Protein 1QCX (pdb70)

Sequence (359 aa):
AGVVGAAEGFAHGVTGGGSASPVYPTTTDELVSYLGDNEPRVIILDQTFDFTGTEGTETTTGCAPWGTASQCQVAINLHSWCDNYQASAPKVSVTYDKAGILPITVNSNKSIVGQGTKGVIKGKGLRVVSGAKNVIIQNIAVTDINPKYVWGGDAITVDDSDLVWIDHVTTARIGRQHIVLGTSADNRVTISYSLIDGRSDYSATCNGHHYWGVYLDGSNDMVTLKGNYFYNLSGRMPKVQGNTLLHAVNNLFHNFDGHAFEIGTGGYVLAEGNVFQDVNVVVETPISGQLFSSPDANTNQQCASVFGRSCQLNAFGNSGSMSGSDTSIISKFAGKTIAAAHPPGAIAQWTMKNAGQGK

Secondary structure (DSSP, 8-state):
----S---GGGTT--TTTTPPPB---SHHHHHHHHHSSS-EEEEE-SEEE-TTTT-EEEEEEE-TT-SSTTB-EEE-GGGHHHHH-TTSPEEEEEEEGGGTSPEE--SSEEEEE-TT--EEES--EEEETT---EEEES-EEEEE-TTEETS--SEEEES---EEEES-EEEEESS-SEEE-SS--EEEEEES-EEE-B-SSBTTSSSBBS--EEE--SSEEEEEES-EEESB-S-TTEE-SSEEEEEES-EEEEEEEEEEEE-TTEEEEEES-EEEEEEEEE-SS-SSEEE---SHHHHGGGHHHHSSPPPP-EEES------B-GGGGGGGTTS-PPP---GGGHHHHHHHHSSTT-

InterPro domains:
  IPR002022 Pectate lyase [PF00544] (107-339)
  IPR002022 Pectate lyase [SM00656] (95-301)
  IPR011050 Pectin lyase fold/virulence factor [SSF51126] (22-378)
  IPR012334 Pectin lyase fold [G3DSA:2.160.20.10] (21-378)
  IPR045032 Pectin lyase family [PTHR31683] (23-376)

Organism: Aspergillus niger (NCBI:txid5061)

CATH classification: 2.160.20.10

B-factor: mean 17.53, std 11.02, range [4.13, 57.89]

Radius of gyration: 19.58 Å; Cα contacts (8 Å, |Δi|>4): 1198; chains: 1; bounding box: 48×58×37 Å

Structure (mmCIF, N/CA/C/O backbone):
data_1QCX
#
_entry.id   1QCX
#
_cell.length_a   83.700
_cell.length_b   88.800
_cell.length_c   42.284
_cell.angle_alpha   90.00
_cell.angle_beta   90.00
_cell.angle_gamma   90.00
#
_symmetry.space_group_name_H-M   'P 21 21 2'
#
loop_
_entity.id
_entity.type
_entity.pdbx_description
1 polymer 'PECTIN LYASE B'
2 water water
#
loop_
_atom_site.group_PDB
_atom_site.id
_atom_site.type_symbol
_atom_site.label_atom_id
_atom_site.label_alt_id
_atom_site.label_comp_id
_atom_site.label_asym_id
_atom_site.label_entity_id
_atom_site.label_seq_id
_atom_site.pdbx_PDB_ins_code
_atom_site.Cartn_x
_atom_site.Cartn_y
_atom_site.Cartn_z
_atom_site.occupancy
_atom_site.B_iso_or_equiv
_atom_site.auth_seq_id
_atom_site.auth_comp_id
_atom_site.auth_asym_id
_atom_site.auth_atom_id
_atom_site.pdbx_PDB_model_num
ATOM 1 N N . ALA A 1 1 ? 3.916 18.134 -4.597 1.00 37.04 1 ALA A N 1
ATOM 2 C CA . ALA A 1 1 ? 4.666 16.884 -4.304 1.00 34.69 1 ALA A CA 1
ATOM 3 C C . ALA A 1 1 ? 4.584 16.554 -2.808 1.00 33.35 1 ALA A C 1
ATOM 4 O O . ALA A 1 1 ? 3.519 16.745 -2.204 1.00 36.27 1 ALA A O 1
ATOM 6 N N . GLY A 1 2 ? 5.688 16.084 -2.220 1.00 29.00 2 GLY A N 1
ATOM 7 C CA . GLY A 1 2 ? 5.703 15.747 -0.800 1.00 22.79 2 GLY A CA 1
ATOM 8 C C . GLY A 1 2 ? 6.888 14.895 -0.393 1.00 19.52 2 GLY A C 1
ATOM 9 O O . GLY A 1 2 ? 7.841 14.753 -1.151 1.00 16.61 2 GLY A O 1
ATOM 10 N N . VAL A 1 3 ? 6.811 14.328 0.804 1.00 16.39 3 VAL A N 1
ATOM 11 C CA . VAL A 1 3 ? 7.881 13.483 1.330 1.00 15.81 3 VAL A CA 1
ATOM 12 C C . VAL A 1 3 ? 8.046 12.205 0.514 1.00 15.43 3 VAL A C 1
ATOM 13 O O . VAL A 1 3 ? 7.066 11.638 0.041 1.00 17.19 3 VAL A O 1
ATOM 17 N N . VAL A 1 4 ? 9.282 11.790 0.320 1.00 14.00 4 VAL A N 1
ATOM 18 C CA . VAL A 1 4 ? 9.582 10.587 -0.429 1.00 15.66 4 VAL A CA 1
ATOM 19 C C . VAL A 1 4 ? 10.229 9.608 0.530 1.00 16.16 4 VAL A C 1
ATOM 20 O O . VAL A 1 4 ? 11.177 9.955 1.237 1.00 15.61 4 VAL A O 1
ATOM 24 N N . GLY A 1 5 ? 9.702 8.387 0.578 1.00 17.19 5 GLY A N 1
ATOM 25 C CA . GLY A 1 5 ? 10.266 7.381 1.459 1.00 17.03 5 GLY A CA 1
ATOM 26 C C . GLY A 1 5 ? 9.864 7.498 2.918 1.00 17.28 5 GLY A C 1
ATOM 27 O O . GLY A 1 5 ? 8.980 8.278 3.287 1.00 19.16 5 GLY A O 1
ATOM 28 N N . ALA A 1 6 ? 10.492 6.679 3.748 1.00 17.28 6 ALA A N 1
ATOM 29 C CA . ALA A 1 6 ? 10.208 6.673 5.172 1.00 16.13 6 ALA A CA 1
ATOM 30 C C . ALA A 1 6 ? 11.501 6.637 5.951 1.00 13.50 6 ALA A C 1
ATOM 31 O O . ALA A 1 6 ? 12.509 6.125 5.463 1.00 14.87 6 ALA A O 1
ATOM 33 N N . ALA A 1 7 ? 11.460 7.147 7.168 1.00 12.98 7 ALA A N 1
ATOM 34 C CA . ALA A 1 7 ? 12.639 7.182 8.011 1.00 13.66 7 ALA A CA 1
ATOM 35 C C . ALA A 1 7 ? 13.049 5.805 8.452 1.00 13.94 7 ALA A C 1
ATOM 36 O O . ALA A 1 7 ? 12.193 4.968 8.746 1.00 13.65 7 ALA A O 1
ATOM 38 N N . GLU A 1 8 ? 14.361 5.582 8.460 1.00 13.19 8 GLU A N 1
ATOM 39 C CA . GLU A 1 8 ? 14.938 4.307 8.882 1.00 14.41 8 GLU A CA 1
ATOM 40 C C . GLU A 1 8 ? 15.429 4.521 10.296 1.00 14.05 8 GLU A C 1
ATOM 41 O O . GLU A 1 8 ? 15.631 5.653 10.726 1.00 14.83 8 GLU A O 1
ATOM 47 N N . GLY A 1 9 ? 15.571 3.437 11.048 1.00 12.44 9 GLY A N 1
ATOM 48 C CA . GLY A 1 9 ? 16.058 3.585 12.398 1.00 10.62 9 GLY A CA 1
ATOM 49 C C . GLY A 1 9 ? 15.127 4.136 13.454 1.00 11.26 9 GLY A C 1
ATOM 50 O O . GLY A 1 9 ? 13.901 4.020 13.366 1.00 11.38 9 GLY A O 1
ATOM 51 N N . PHE A 1 10 ? 15.728 4.805 14.430 1.00 10.94 10 PHE A N 1
ATOM 52 C CA . PHE A 1 10 ? 15.014 5.391 15.564 1.00 10.57 10 PHE A CA 1
ATOM 53 C C . PHE A 1 10 ? 13.779 6.260 15.310 1.00 11.34 10 PHE A C 1
ATOM 54 O O . PHE A 1 10 ? 12.793 6.128 16.025 1.00 11.83 10 PHE A O 1
ATOM 62 N N . ALA A 1 11 ? 13.799 7.099 14.281 1.00 11.38 11 ALA A N 1
ATOM 63 C CA . ALA A 1 11 ? 12.641 7.956 13.995 1.00 12.32 11 ALA A CA 1
ATOM 64 C C . ALA A 1 11 ? 11.671 7.358 12.967 1.00 12.80 11 ALA A C 1
ATOM 65 O O . ALA A 1 11 ? 10.853 8.074 12.402 1.00 13.90 11 ALA A O 1
ATOM 67 N N . HIS A 1 12 ? 11.692 6.038 12.802 1.00 13.11 12 HIS A N 1
ATOM 68 C CA . HIS A 1 12 ? 10.815 5.379 11.833 1.00 17.04 12 HIS A CA 1
ATOM 69 C C . HIS A 1 12 ? 9.315 5.742 11.793 1.00 17.12 12 HIS A C 1
ATOM 70 O O . HIS A 1 12 ? 8.701 5.759 10.716 1.00 18.42 12 HIS A O 1
ATOM 77 N N . GLY A 1 13 ? 8.721 6.061 12.934 1.00 16.57 13 GLY A N 1
ATOM 78 C CA . GLY A 1 13 ? 7.300 6.405 12.929 1.00 18.84 13 GLY A CA 1
ATOM 79 C C . GLY A 1 13 ? 6.935 7.872 12.661 1.00 18.70 13 GLY A C 1
ATOM 80 O O . GLY A 1 13 ? 5.764 8.263 12.832 1.00 18.06 13 GLY A O 1
ATOM 81 N N . VAL A 1 14 ? 7.893 8.663 12.190 1.00 16.23 14 VAL A N 1
ATOM 82 C CA . VAL A 1 14 ? 7.643 10.079 11.918 1.00 14.50 14 VAL A CA 1
ATOM 83 C C . VAL A 1 14 ? 6.674 10.312 10.757 1.00 13.42 14 VAL A C 1
ATOM 84 O O . VAL A 1 14 ? 6.765 9.647 9.722 1.00 14.66 14 VAL A O 1
ATOM 88 N N . THR A 1 15 ? 5.712 11.218 10.957 1.00 13.20 15 THR A N 1
ATOM 89 C CA . THR A 1 15 ? 4.719 11.532 9.929 1.00 12.99 15 THR A CA 1
ATOM 90 C C . THR A 1 15 ? 4.810 12.981 9.436 1.00 11.81 15 THR A C 1
ATOM 91 O O . THR A 1 15 ? 4.364 13.296 8.331 1.00 13.03 15 THR A O 1
ATOM 95 N N . GLY A 1 16 ? 5.421 13.838 10.243 1.00 12.39 16 GLY A N 1
ATOM 96 C CA . GLY A 1 16 ? 5.552 15.234 9.861 1.00 11.83 16 GLY A CA 1
ATOM 97 C C . GLY A 1 16 ? 4.187 15.888 9.696 1.00 11.97 16 GLY A C 1
ATOM 98 O O . GLY A 1 16 ? 3.351 15.794 10.587 1.00 12.62 16 GLY A O 1
ATOM 99 N N . GLY A 1 17 ? 3.964 16.537 8.551 1.00 11.76 17 GLY A N 1
ATOM 100 C CA . GLY A 1 17 ? 2.693 17.198 8.294 1.00 12.66 17 GLY A CA 1
ATOM 101 C C . GLY A 1 17 ? 1.607 16.263 7.800 1.00 13.88 17 GLY A C 1
ATOM 102 O O . GLY A 1 17 ? 0.503 16.696 7.490 1.00 12.68 17 GLY A O 1
ATOM 103 N N . GLY A 1 18 ? 1.936 14.986 7.687 1.00 13.74 18 GLY A N 1
ATOM 104 C CA . GLY A 1 18 ? 0.971 14.014 7.238 1.00 14.82 18 GLY A CA 1
ATOM 105 C C . GLY A 1 18 ? 0.464 14.236 5.831 1.00 16.89 18 GLY A C 1
ATOM 106 O O . GLY A 1 18 ? 1.228 14.520 4.908 1.00 16.61 18 GLY A O 1
ATOM 107 N N . SER A 1 19 ? -0.853 14.138 5.675 1.00 18.24 19 SER A N 1
ATOM 108 C CA . SER A 1 19 ? -1.477 14.316 4.366 1.00 20.88 19 SER A CA 1
ATOM 109 C C . SER A 1 19 ? -2.054 15.702 4.130 1.00 19.78 19 SER A C 1
ATOM 110 O O . SER A 1 19 ? -2.956 15.874 3.320 1.00 20.67 19 SER A O 1
ATOM 113 N N . ALA A 1 20 ? -1.544 16.694 4.856 1.00 18.89 20 ALA A N 1
ATOM 114 C CA . ALA A 1 20 ? -2.031 18.067 4.700 1.00 17.74 20 ALA A CA 1
ATOM 115 C C . ALA A 1 20 ? -1.726 18.534 3.261 1.00 16.89 20 ALA A C 1
ATOM 116 O O . ALA A 1 20 ? -0.695 18.175 2.689 1.00 15.60 20 ALA A O 1
ATOM 118 N N . SER A 1 21 ? -2.644 19.293 2.667 1.00 16.33 21 SER A N 1
ATOM 119 C CA . SER A 1 21 ? -2.464 19.780 1.309 1.00 16.02 21 SER A CA 1
ATOM 120 C C . SER A 1 21 ? -1.239 20.710 1.306 1.00 14.52 21 SER A C 1
ATOM 121 O O . SER A 1 21 ? -1.149 21.639 2.101 1.00 15.69 21 SER A O 1
ATOM 124 N N . PRO A 1 22 ? -0.283 20.461 0.405 1.00 13.94 22 PRO A N 1
ATOM 125 C CA . PRO A 1 22 ? 0.953 21.235 0.275 1.00 14.10 22 PRO A CA 1
ATOM 126 C C . PRO A 1 22 ? 0.820 22.746 0.075 1.00 14.12 22 PRO A C 1
ATOM 127 O O . PRO A 1 22 ? 0.027 23.204 -0.753 1.00 12.90 22 PRO A O 1
ATOM 131 N N . VAL A 1 23 ? 1.613 23.502 0.829 1.00 12.86 23 VAL A N 1
ATOM 132 C CA . VAL A 1 23 ? 1.613 24.952 0.737 1.00 12.64 23 VAL A CA 1
ATOM 133 C C . VAL A 1 23 ? 2.929 25.346 0.110 1.00 13.87 23 VAL A C 1
ATOM 134 O O . VAL A 1 23 ? 3.954 24.693 0.335 1.00 11.89 23 VAL A O 1
ATOM 138 N N . TYR A 1 24 ? 2.879 26.355 -0.752 1.00 12.01 24 TYR A N 1
ATOM 139 C CA . TYR A 1 24 ? 4.050 26.851 -1.449 1.00 12.06 24 TYR A CA 1
ATOM 140 C C . TYR A 1 24 ? 4.360 28.299 -1.080 1.00 13.22 24 TYR A C 1
ATOM 141 O O . TYR A 1 24 ? 3.809 29.231 -1.681 1.00 14.08 24 TYR A O 1
ATOM 150 N N . PRO A 1 25 ? 5.191 28.516 -0.047 1.00 12.26 25 PRO A N 1
ATOM 151 C CA . PRO A 1 25 ? 5.519 29.891 0.340 1.00 12.27 25 PRO A CA 1
ATOM 152 C C . PRO A 1 25 ? 6.221 30.648 -0.792 1.00 12.43 25 PRO A C 1
ATOM 153 O O . PRO A 1 25 ? 7.032 30.093 -1.524 1.00 12.34 25 PRO A O 1
ATOM 157 N N . THR A 1 26 ? 5.870 31.922 -0.950 1.00 12.43 26 THR A N 1
ATOM 158 C CA . THR A 1 26 ? 6.449 32.765 -1.995 1.00 13.44 26 THR A CA 1
ATOM 159 C C . THR A 1 26 ? 7.508 33.719 -1.477 1.00 11.72 26 THR A C 1
ATOM 160 O O . THR A 1 26 ? 8.316 34.221 -2.249 1.00 13.49 26 THR A O 1
ATOM 164 N N . THR A 1 27 ? 7.467 33.998 -0.180 1.00 12.08 27 THR A N 1
ATOM 165 C CA . THR A 1 27 ? 8.428 34.902 0.445 1.00 11.55 27 THR A CA 1
ATOM 166 C C . THR A 1 27 ? 8.970 34.324 1.750 1.00 13.21 27 THR A C 1
ATOM 167 O O . THR A 1 27 ? 8.417 33.372 2.310 1.00 10.62 27 THR A O 1
ATOM 171 N N . THR A 1 28 ? 10.001 34.982 2.276 1.00 12.72 28 THR A N 1
ATOM 172 C CA . THR A 1 28 ? 10.634 34.569 3.513 1.00 11.18 28 THR A CA 1
ATOM 173 C C . THR A 1 28 ? 9.646 34.713 4.668 1.00 11.32 28 THR A C 1
ATOM 174 O O . THR A 1 28 ? 9.614 33.879 5.571 1.00 10.00 28 THR A O 1
ATOM 178 N N . ASP A 1 29 ? 8.792 35.736 4.615 1.00 9.95 29 ASP A N 1
ATOM 179 C CA . ASP A 1 29 ? 7.802 35.948 5.678 1.00 12.42 29 ASP A CA 1
ATOM 180 C C . ASP A 1 29 ? 6.798 34.789 5.709 1.00 10.12 29 ASP A C 1
ATOM 181 O O . ASP A 1 29 ? 6.408 34.344 6.767 1.00 10.55 29 ASP A O 1
ATOM 186 N N . GLU A 1 30 ? 6.360 34.322 4.544 1.00 9.98 30 GLU A N 1
ATOM 187 C CA . GLU A 1 30 ? 5.399 33.218 4.500 1.00 12.54 30 GLU A CA 1
ATOM 188 C C . GLU A 1 30 ? 6.055 31.932 5.007 1.00 10.67 30 GLU A C 1
ATOM 189 O O . GLU A 1 30 ? 5.414 31.140 5.728 1.00 11.29 30 GLU A O 1
ATOM 195 N N . LEU A 1 31 ? 7.317 31.741 4.644 1.00 9.13 31 LEU A N 1
ATOM 196 C CA . LEU A 1 31 ? 8.047 30.550 5.068 1.00 10.33 31 LEU A CA 1
ATOM 197 C C . LEU A 1 31 ? 8.097 30.524 6.611 1.00 9.68 31 LEU A C 1
ATOM 198 O O . LEU A 1 31 ? 7.799 29.489 7.240 1.00 9.94 31 LEU A O 1
ATOM 203 N N . VAL A 1 32 ? 8.500 31.640 7.213 1.00 8.93 32 VAL A N 1
ATOM 204 C CA . VAL A 1 32 ? 8.588 31.721 8.664 1.00 9.53 32 VAL A CA 1
ATOM 205 C C . VAL A 1 32 ? 7.214 31.422 9.305 1.00 10.17 32 VAL A C 1
ATOM 206 O O . VAL A 1 32 ? 7.111 30.667 10.293 1.00 9.99 32 VAL A O 1
ATOM 210 N N . SER A 1 33 ? 6.170 32.011 8.726 1.00 9.59 33 SER A N 1
ATOM 211 C CA . SER A 1 33 ? 4.806 31.845 9.213 1.00 10.69 33 SER A CA 1
ATOM 212 C C . SER A 1 33 ? 4.351 30.400 9.221 1.00 10.72 33 SER A C 1
ATOM 213 O O . SER A 1 33 ? 3.899 29.887 10.261 1.00 11.45 33 SER A O 1
ATOM 216 N N . TYR A 1 34 ? 4.466 29.747 8.070 1.00 9.97 34 TYR A N 1
ATOM 217 C CA . TYR A 1 34 ? 4.057 28.347 7.946 1.00 11.10 34 TYR A CA 1
ATOM 218 C C . TYR A 1 34 ? 4.833 27.417 8.869 1.00 10.33 34 TYR A C 1
ATOM 219 O O . TYR A 1 34 ? 4.271 26.475 9.414 1.00 11.23 34 TYR A O 1
ATOM 228 N N . LEU A 1 35 ? 6.128 27.682 9.035 1.00 9.77 35 LEU A N 1
ATOM 229 C CA . LEU A 1 35 ? 6.971 26.855 9.884 1.00 10.19 35 LEU A CA 1
ATOM 230 C C . LEU A 1 35 ? 6.633 26.972 11.350 1.00 12.06 35 LEU A C 1
ATOM 231 O O . LEU A 1 35 ? 6.713 25.989 12.087 1.00 11.34 35 LEU A O 1
ATOM 236 N N . GLY A 1 36 ? 6.229 28.163 11.772 1.00 9.76 36 GLY A N 1
ATOM 237 C CA . GLY A 1 36 ? 5.904 28.336 13.168 1.00 11.91 36 GLY A CA 1
ATOM 238 C C . GLY A 1 36 ? 4.466 28.201 13.595 1.00 13.27 36 GLY A C 1
ATOM 239 O O . GLY A 1 36 ? 4.234 28.054 14.800 1.00 15.72 36 GLY A O 1
ATOM 240 N N . ASP A 1 37 ? 3.510 28.201 12.668 1.00 13.42 37 ASP A N 1
ATOM 241 C CA . ASP A 1 37 ? 2.116 28.083 13.080 1.00 14.12 37 ASP A CA 1
ATOM 242 C C . ASP A 1 37 ? 1.723 26.768 13.758 1.00 16.43 37 ASP A C 1
ATOM 243 O O . ASP A 1 37 ? 2.488 25.799 13.745 1.00 14.78 37 ASP A O 1
ATOM 248 N N . ASN A 1 38 ? 0.543 26.752 14.381 1.00 18.40 38 ASN A N 1
ATOM 249 C CA . ASN A 1 38 ? 0.050 25.572 15.089 1.00 23.66 38 ASN A CA 1
ATOM 250 C C . ASN A 1 38 ? -0.683 24.510 14.281 1.00 21.95 38 ASN A C 1
ATOM 251 O O . ASN A 1 38 ? -1.243 23.575 14.851 1.00 24.82 38 ASN A O 1
ATOM 256 N N . GLU A 1 39 ? -0.649 24.622 12.959 1.00 20.39 39 GLU A N 1
ATOM 257 C CA . GLU A 1 39 ? -1.322 23.653 12.097 1.00 20.39 39 GLU A CA 1
ATOM 258 C C . GLU A 1 39 ? -0.332 22.693 11.433 1.00 15.96 39 GLU A C 1
ATOM 259 O O . GLU A 1 39 ? 0.801 23.053 11.190 1.00 13.85 39 GLU A O 1
ATOM 265 N N . PRO A 1 40 ? -0.748 21.458 11.167 1.00 14.34 40 PRO A N 1
ATOM 266 C CA . PRO A 1 40 ? 0.127 20.480 10.512 1.00 13.64 40 PRO A CA 1
ATOM 267 C C . PRO A 1 40 ? 0.304 20.986 9.078 1.00 13.73 40 PRO A C 1
ATOM 268 O O . PRO A 1 40 ? -0.679 21.419 8.449 1.00 14.64 40 PRO A O 1
ATOM 272 N N . ARG A 1 41 ? 1.534 21.006 8.570 1.00 11.72 41 ARG A N 1
ATOM 273 C CA . ARG A 1 41 ? 1.741 21.478 7.199 1.00 11.22 41 ARG A CA 1
ATOM 274 C C . ARG A 1 41 ? 2.792 20.716 6.437 1.00 10.78 41 ARG A C 1
ATOM 275 O O . ARG A 1 41 ? 3.753 20.173 7.020 1.00 11.28 41 ARG A O 1
ATOM 283 N N . VAL A 1 42 ? 2.641 20.748 5.117 1.00 10.65 42 VAL A N 1
ATOM 284 C CA . VAL A 1 42 ? 3.560 20.105 4.188 1.00 10.77 42 VAL A CA 1
ATOM 285 C C . VAL A 1 42 ? 3.957 21.342 3.368 1.00 10.76 42 VAL A C 1
ATOM 286 O O . VAL A 1 42 ? 3.177 21.870 2.578 1.00 11.06 42 VAL A O 1
ATOM 290 N N . ILE A 1 43 ? 5.134 21.862 3.682 1.00 11.65 43 ILE A N 1
ATOM 291 C CA . ILE A 1 43 ? 5.708 23.048 3.056 1.00 10.45 43 ILE A CA 1
ATOM 292 C C . ILE A 1 43 ? 6.681 22.672 1.960 1.00 12.58 43 ILE A C 1
ATOM 293 O O . ILE A 1 43 ? 7.698 21.994 2.220 1.00 12.54 43 ILE A O 1
ATOM 298 N N . ILE A 1 44 ? 6.382 23.103 0.737 1.00 10.74 44 ILE A N 1
ATOM 299 C CA . ILE A 1 44 ? 7.239 22.801 -0.406 1.00 11.59 44 ILE A CA 1
ATOM 300 C C . ILE A 1 44 ? 8.080 24.031 -0.777 1.00 11.96 44 ILE A C 1
ATOM 301 O O . ILE A 1 44 ? 7.550 25.129 -0.988 1.00 12.56 44 ILE A O 1
ATOM 306 N N . LEU A 1 45 ? 9.388 23.864 -0.829 1.00 10.49 45 LEU A N 1
ATOM 307 C CA . LEU A 1 45 ? 10.251 24.976 -1.175 1.00 13.01 45 LEU A CA 1
ATOM 308 C C . LEU A 1 45 ? 10.716 24.819 -2.620 1.00 14.66 45 LEU A C 1
ATOM 309 O O . LEU A 1 45 ? 11.495 23.911 -2.932 1.00 14.09 45 LEU A O 1
ATOM 314 N N . ASP A 1 46 ? 10.223 25.676 -3.515 1.00 15.87 46 ASP A N 1
ATOM 315 C CA . ASP A 1 46 ? 10.625 25.587 -4.921 1.00 17.08 46 ASP A CA 1
ATOM 316 C C . ASP A 1 46 ? 11.458 26.783 -5.382 1.00 17.56 46 ASP A C 1
ATOM 317 O O . ASP A 1 46 ? 11.499 27.101 -6.579 1.00 18.24 46 ASP A O 1
ATOM 322 N N . GLN A 1 47 ? 12.123 27.430 -4.430 1.00 16.33 47 GLN A N 1
ATOM 323 C CA . GLN A 1 47 ? 12.964 28.582 -4.708 1.00 16.11 47 GLN A CA 1
ATOM 324 C C . GLN A 1 47 ? 13.902 28.842 -3.543 1.00 14.91 47 GLN A C 1
ATOM 325 O O . GLN A 1 47 ? 13.807 28.204 -2.493 1.00 13.34 47 GLN A O 1
ATOM 331 N N . THR A 1 48 ? 14.808 29.796 -3.723 1.00 13.93 48 THR A N 1
ATOM 332 C CA . THR A 1 48 ? 15.758 30.147 -2.692 1.00 12.72 48 THR A CA 1
ATOM 333 C C . THR A 1 48 ? 15.145 31.184 -1.783 1.00 13.52 48 THR A C 1
ATOM 334 O O . THR A 1 48 ? 14.548 32.157 -2.248 1.00 13.99 48 THR A O 1
ATOM 338 N N . PHE A 1 49 ? 15.237 30.954 -0.480 1.00 11.01 49 PHE A N 1
ATOM 339 C CA . PHE A 1 49 ? 14.704 31.889 0.520 1.00 11.96 49 PHE A CA 1
ATOM 340 C C . PHE A 1 49 ? 15.974 32.450 1.158 1.00 12.14 49 PHE A C 1
ATOM 341 O O . PHE A 1 49 ? 16.618 31.797 1.982 1.00 11.93 49 PHE A O 1
ATOM 349 N N . ASP A 1 50 ? 16.392 33.607 0.666 1.00 11.79 50 ASP A N 1
ATOM 350 C CA . ASP A 1 50 ? 17.585 34.266 1.149 1.00 10.99 50 ASP A CA 1
ATOM 351 C C . ASP A 1 50 ? 17.304 35.306 2.236 1.00 12.32 50 ASP A C 1
ATOM 352 O O . ASP A 1 50 ? 16.681 36.346 1.975 1.00 11.37 50 ASP A O 1
ATOM 357 N N . PHE A 1 51 ? 17.758 35.000 3.451 1.00 10.57 51 PHE A N 1
ATOM 358 C CA . PHE A 1 51 ? 17.588 35.875 4.605 1.00 10.01 51 PHE A CA 1
ATOM 359 C C . PHE A 1 51 ? 18.764 36.826 4.790 1.00 12.59 51 PHE A C 1
ATOM 360 O O . PHE A 1 51 ? 18.721 37.730 5.624 1.00 14.43 51 PHE A O 1
ATOM 368 N N . THR A 1 52 ? 19.819 36.640 4.004 1.00 13.55 52 THR A N 1
ATOM 369 C CA . THR A 1 52 ? 20.996 37.498 4.110 1.00 14.00 52 THR A CA 1
ATOM 370 C C . THR A 1 52 ? 20.633 38.963 3.928 1.00 14.55 52 THR A C 1
ATOM 371 O O . THR A 1 52 ? 19.869 39.319 3.031 1.00 13.33 52 THR A O 1
ATOM 375 N N . GLY A 1 53 ? 21.107 39.789 4.865 1.00 16.65 53 GLY A N 1
ATOM 376 C CA . GLY A 1 53 ? 20.860 41.216 4.831 1.00 17.03 53 GLY A CA 1
ATOM 377 C C . GLY A 1 53 ? 19.471 41.705 5.178 1.00 17.66 53 GLY A C 1
ATOM 378 O O . GLY A 1 53 ? 19.289 42.915 5.315 1.00 17.69 53 GLY A O 1
ATOM 379 N N . THR A 1 54 ? 18.521 40.793 5.403 1.00 15.94 54 THR A N 1
ATOM 380 C CA . THR A 1 54 ? 17.162 41.191 5.731 1.00 15.06 54 THR A CA 1
ATOM 381 C C . THR A 1 54 ? 17.032 41.848 7.099 1.00 15.95 54 THR A C 1
ATOM 382 O O . THR A 1 54 ? 16.034 42.518 7.388 1.00 18.38 54 THR A O 1
ATOM 386 N N . GLU A 1 55 ? 18.037 41.668 7.936 1.00 14.28 55 GLU A N 1
ATOM 387 C CA . GLU A 1 55 ? 18.024 42.249 9.275 1.00 13.97 55 GLU A CA 1
ATOM 388 C C . GLU A 1 55 ? 19.230 43.142 9.456 1.00 14.67 55 GLU A C 1
ATOM 389 O O . GLU A 1 55 ? 19.568 43.514 10.574 1.00 15.79 55 GLU A O 1
ATOM 395 N N . GLY A 1 56 ? 19.901 43.437 8.353 1.00 14.92 56 GLY A N 1
ATOM 396 C CA . GLY A 1 56 ? 21.078 44.288 8.388 1.00 17.97 56 GLY A CA 1
ATOM 397 C C . GLY A 1 56 ? 22.281 43.671 9.078 1.00 20.44 56 GLY A C 1
ATOM 398 O O . GLY A 1 56 ? 22.326 42.452 9.327 1.00 19.35 56 GLY A O 1
ATOM 399 N N . THR A 1 57 ? 23.282 44.504 9.339 1.00 19.65 57 THR A N 1
ATOM 400 C CA . THR A 1 57 ? 24.499 44.052 9.996 1.00 21.28 57 THR A CA 1
ATOM 401 C C . THR A 1 57 ? 24.707 44.792 11.307 1.00 21.56 57 THR A C 1
ATOM 402 O O . THR A 1 57 ? 24.041 45.780 11.565 1.00 23.01 57 THR A O 1
ATOM 406 N N . GLU A 1 58 ? 25.577 44.266 12.163 1.00 21.69 58 GLU A N 1
ATOM 407 C CA . GLU A 1 58 ? 25.883 44.878 13.456 1.00 20.17 58 GLU A CA 1
ATOM 408 C C . GLU A 1 58 ? 27.369 44.679 13.687 1.00 19.28 58 GLU A C 1
ATOM 409 O O . GLU A 1 58 ? 27.954 43.702 13.203 1.00 18.77 58 GLU A O 1
ATOM 415 N N . THR A 1 59 ? 28.003 45.631 14.350 1.00 18.43 59 THR A N 1
ATOM 416 C CA . THR A 1 59 ? 29.430 45.535 14.642 1.00 17.42 59 THR A CA 1
ATOM 417 C C . THR A 1 59 ? 29.495 45.265 16.140 1.00 17.53 59 THR A C 1
ATOM 418 O O . THR A 1 59 ? 28.825 45.943 16.915 1.00 18.12 59 THR A O 1
ATOM 422 N N . THR A 1 60 ? 30.265 44.266 16.548 1.00 15.65 60 THR A N 1
ATOM 423 C CA . THR A 1 60 ? 30.359 43.945 17.956 1.00 15.05 60 THR A CA 1
ATOM 424 C C . THR A 1 60 ? 31.741 43.402 18.341 1.00 16.39 60 THR A C 1
ATOM 425 O O . THR A 1 60 ? 32.663 43.381 17.526 1.00 17.02 60 THR A O 1
ATOM 429 N N . THR A 1 61 ? 31.877 43.001 19.595 1.00 17.70 61 THR A N 1
ATOM 430 C CA . THR A 1 61 ? 33.115 42.466 20.138 1.00 19.66 61 THR A CA 1
ATOM 431 C C . THR A 1 61 ? 33.301 40.969 19.855 1.00 18.08 61 THR A C 1
ATOM 432 O O . THR A 1 61 ? 32.349 40.185 19.879 1.00 16.26 61 THR A O 1
ATOM 436 N N . GLY A 1 62 ? 34.538 40.589 19.615 1.00 16.73 62 GLY A N 1
ATOM 437 C CA . GLY A 1 62 ? 34.841 39.197 19.341 1.00 16.59 62 GLY A CA 1
ATOM 438 C C . GLY A 1 62 ? 36.274 38.922 19.710 1.00 15.72 62 GLY A C 1
ATOM 439 O O . GLY A 1 62 ? 36.922 39.776 20.317 1.00 17.11 62 GLY A O 1
ATOM 440 N N . CYS A 1 63 ? 36.745 37.708 19.438 1.00 14.71 63 CYS A N 1
ATOM 441 C CA . CYS A 1 63 ? 38.122 37.326 19.740 1.00 16.09 63 CYS A CA 1
ATOM 442 C C . CYS A 1 63 ? 38.688 36.465 18.602 1.00 17.65 63 CYS A C 1
ATOM 443 O O . CYS A 1 63 ? 37.933 35.923 17.782 1.00 17.12 63 CYS A O 1
ATOM 446 N N . ALA A 1 64 ? 40.012 36.373 18.517 1.00 17.98 64 ALA A N 1
ATOM 447 C CA . ALA A 1 64 ? 40.661 35.584 17.466 1.00 19.47 64 ALA A CA 1
ATOM 448 C C . ALA A 1 64 ? 41.581 34.538 18.083 1.00 20.68 64 ALA A C 1
ATOM 449 O O . ALA A 1 64 ? 42.809 34.685 18.058 1.00 22.51 64 ALA A O 1
ATOM 451 N N . PRO A 1 65 ? 41.009 33.450 18.603 1.00 20.58 65 PRO A N 1
ATOM 452 C CA . PRO A 1 65 ? 41.766 32.365 19.241 1.00 20.74 65 PRO A CA 1
ATOM 453 C C . PRO A 1 65 ? 42.539 31.395 18.336 1.00 21.66 65 PRO A C 1
ATOM 454 O O . PRO A 1 65 ? 43.342 30.594 18.836 1.00 22.35 65 PRO A O 1
ATOM 458 N N . TRP A 1 66 ? 42.328 31.473 17.030 1.00 21.92 66 TRP A N 1
ATOM 459 C CA . TRP A 1 66 ? 43.016 30.571 16.111 1.00 23.98 66 TRP A CA 1
ATOM 460 C C . TRP A 1 66 ? 43.934 31.266 15.115 1.00 26.07 66 TRP A C 1
ATOM 461 O O . TRP A 1 66 ? 44.370 30.652 14.130 1.00 28.68 66 TRP A O 1
ATOM 472 N N . GLY A 1 67 ? 44.278 32.515 15.385 1.00 27.35 67 GLY A N 1
ATOM 473 C CA . GLY A 1 67 ? 45.146 33.233 14.471 1.00 29.99 67 GLY A CA 1
ATOM 474 C C . GLY A 1 67 ? 44.429 34.418 13.852 1.00 31.08 67 GLY A C 1
ATOM 475 O O . GLY A 1 67 ? 43.204 34.515 13.914 1.00 31.87 67 GLY A O 1
ATOM 476 N N . THR A 1 68 ? 45.186 35.287 13.192 1.00 32.45 68 THR A N 1
ATOM 477 C CA . THR A 1 68 ? 44.615 36.467 12.563 1.00 33.40 68 THR A CA 1
ATOM 478 C C . THR A 1 68 ? 44.542 36.408 11.036 1.00 32.66 68 THR A C 1
ATOM 479 O O . THR A 1 68 ? 43.985 37.312 10.404 1.00 34.30 68 THR A O 1
ATOM 483 N N . ALA A 1 69 ? 45.098 35.354 10.443 1.00 31.34 69 ALA A N 1
ATOM 484 C CA . ALA A 1 69 ? 45.080 35.193 8.987 1.00 30.60 69 ALA A CA 1
ATOM 485 C C . ALA A 1 69 ? 43.661 35.071 8.431 1.00 30.70 69 ALA A C 1
ATOM 486 O O . ALA A 1 69 ? 42.799 34.446 9.050 1.00 30.17 69 ALA A O 1
ATOM 488 N N . SER A 1 70 ? 43.447 35.582 7.219 1.00 30.80 70 SER A N 1
ATOM 489 C CA . SER A 1 70 ? 42.142 35.545 6.576 1.00 32.49 70 SER A CA 1
ATOM 490 C C . SER A 1 70 ? 41.518 34.165 6.451 1.00 30.95 70 SER A C 1
ATOM 491 O O . SER A 1 70 ? 40.299 34.041 6.339 1.00 33.93 70 SER A O 1
ATOM 494 N N . GLN A 1 71 ? 42.357 33.139 6.412 1.00 29.37 71 GLN A N 1
ATOM 495 C CA . GLN A 1 71 ? 41.889 31.759 6.287 1.00 28.28 71 GLN A CA 1
ATOM 496 C C . GLN A 1 71 ? 41.254 31.255 7.586 1.00 24.59 71 GLN A C 1
ATOM 497 O O . GLN A 1 71 ? 40.547 30.249 7.589 1.00 22.80 71 GLN A O 1
ATOM 503 N N . CYS A 1 72 ? 41.509 31.950 8.688 1.00 19.85 72 CYS A N 1
ATOM 504 C CA . CYS A 1 72 ? 40.965 31.538 9.968 1.00 16.86 72 CYS A CA 1
ATOM 505 C C . CYS A 1 72 ? 39.660 32.206 10.358 1.00 17.89 72 CYS A C 1
ATOM 506 O O . CYS A 1 72 ? 39.338 33.322 9.912 1.00 17.93 72 CYS A O 1
ATOM 509 N N . GLN A 1 73 ? 38.887 31.506 11.181 1.00 16.44 73 GLN A N 1
ATOM 510 C CA . GLN A 1 73 ? 37.612 32.037 11.646 1.00 13.59 73 GLN A CA 1
ATOM 511 C C . GLN A 1 73 ? 37.942 32.824 12.909 1.00 13.75 73 GLN A C 1
ATOM 512 O O . GLN A 1 73 ? 39.033 32.683 13.482 1.00 12.60 73 GLN A O 1
ATOM 518 N N . VAL A 1 74 ? 37.008 33.684 13.301 1.00 13.63 74 VAL A N 1
ATOM 519 C CA . VAL A 1 74 ? 37.131 34.494 14.508 1.00 13.18 74 VAL A CA 1
ATOM 520 C C . VAL A 1 74 ? 35.800 34.202 15.218 1.00 12.27 74 VAL A C 1
ATOM 521 O O . VAL A 1 74 ? 34.924 33.557 14.653 1.00 13.63 74 VAL A O 1
ATOM 525 N N . ALA A 1 75 ? 35.636 34.638 16.449 1.00 12.02 75 ALA A N 1
ATOM 526 C CA . ALA A 1 75 ? 34.395 34.365 17.139 1.00 12.25 75 ALA A CA 1
ATOM 527 C C . ALA A 1 75 ? 33.740 35.597 17.715 1.00 12.58 75 ALA A C 1
ATOM 528 O O . ALA A 1 75 ? 34.424 36.542 18.113 1.00 13.95 75 ALA A O 1
ATOM 530 N N . ILE A 1 76 ? 32.409 35.602 17.710 1.00 13.01 76 ILE A N 1
ATOM 531 C CA . ILE A 1 76 ? 31.650 36.714 18.267 1.00 11.57 76 ILE A CA 1
ATOM 532 C C . ILE A 1 76 ? 31.655 36.365 19.762 1.00 13.36 76 ILE A C 1
ATOM 533 O O . ILE A 1 76 ? 31.626 35.186 20.119 1.00 13.95 76 ILE A O 1
ATOM 538 N N . ASN A 1 77 ? 31.746 37.364 20.632 1.00 11.23 77 ASN A N 1
ATOM 539 C CA . ASN A 1 77 ? 31.761 37.118 22.060 1.00 13.62 77 ASN A CA 1
ATOM 540 C C . ASN A 1 77 ? 30.336 36.921 22.581 1.00 14.48 77 ASN A C 1
ATOM 541 O O . ASN A 1 77 ? 29.862 37.678 23.432 1.00 15.79 77 ASN A O 1
ATOM 546 N N . LEU A 1 78 ? 29.655 35.892 22.070 1.00 14.97 78 LEU A N 1
ATOM 547 C CA . LEU A 1 78 ? 28.278 35.581 22.469 1.00 16.63 78 LEU A CA 1
ATOM 548 C C . LEU A 1 78 ? 28.237 35.058 23.896 1.00 19.40 78 LEU A C 1
ATOM 549 O O . LEU A 1 78 ? 28.963 34.127 24.226 1.00 18.64 78 LEU A O 1
ATOM 554 N N . HIS A 1 79 ? 27.334 35.615 24.713 1.00 21.85 79 HIS A N 1
ATOM 555 C CA . HIS A 1 79 ? 27.183 35.224 26.127 1.00 23.89 79 HIS A CA 1
ATOM 556 C C . HIS A 1 79 ? 28.534 34.960 26.824 1.00 24.45 79 HIS A C 1
ATOM 557 O O . HIS A 1 79 ? 28.773 33.883 27.374 1.00 24.24 79 HIS A O 1
ATOM 564 N N . SER A 1 80 ? 29.423 35.956 26.717 1.00 23.63 80 SER A N 1
ATOM 565 C CA . SER A 1 80 ? 30.770 35.951 27.295 1.00 24.28 80 SER A CA 1
ATOM 566 C C . SER A 1 80 ? 31.721 34.783 26.986 1.00 23.36 80 SER A C 1
ATOM 567 O O . SER A 1 80 ? 32.659 34.532 27.745 1.00 22.61 80 SER A O 1
ATOM 570 N N . TRP A 1 81 ? 31.562 34.174 25.812 1.00 22.79 81 TRP A N 1
ATOM 571 C CA . TRP A 1 81 ? 32.391 33.048 25.403 1.00 21.52 81 TRP A CA 1
ATOM 572 C C . TRP A 1 81 ? 33.882 33.368 25.342 1.00 21.42 81 TRP A C 1
ATOM 573 O O . TRP A 1 81 ? 34.698 32.577 25.821 1.00 21.64 81 TRP A O 1
ATOM 584 N N . CYS A 1 82 ? 34.241 34.508 24.760 1.00 19.64 82 CYS A N 1
ATOM 585 C CA . CYS A 1 82 ? 35.643 34.896 24.651 1.00 21.43 82 CYS A CA 1
ATOM 586 C C . CYS A 1 82 ? 36.261 35.165 26.025 1.00 23.38 82 CYS A C 1
ATOM 587 O O . CYS A 1 82 ? 37.424 34.820 26.276 1.00 25.38 82 CYS A O 1
ATOM 590 N N . ASP A 1 83 ? 35.456 35.710 26.937 1.00 25.25 83 ASP A N 1
ATOM 591 C CA . ASP A 1 83 ? 35.924 36.025 28.291 1.00 28.55 83 ASP A CA 1
ATOM 592 C C . ASP A 1 83 ? 36.080 34.786 29.172 1.00 29.77 83 ASP A C 1
ATOM 593 O O . ASP A 1 83 ? 37.013 34.679 29.965 1.00 30.91 83 ASP A O 1
ATOM 598 N N . ASN A 1 84 ? 35.145 33.854 29.029 1.00 30.59 84 ASN A N 1
ATOM 599 C CA . ASN A 1 84 ? 35.164 32.628 29.813 1.00 32.83 84 ASN A CA 1
ATOM 600 C C . ASN A 1 84 ? 36.022 31.491 29.286 1.00 33.22 84 ASN A C 1
ATOM 601 O O . ASN A 1 84 ? 36.713 30.826 30.062 1.00 35.01 84 ASN A O 1
ATOM 606 N N . TYR A 1 85 ? 35.988 31.266 27.976 1.00 32.30 85 TYR A N 1
ATOM 607 C CA . TYR A 1 85 ? 36.755 30.186 27.370 1.00 33.15 85 TYR A CA 1
ATOM 608 C C . TYR A 1 85 ? 38.025 30.498 26.599 1.00 33.83 85 TYR A C 1
ATOM 609 O O . TYR A 1 85 ? 38.819 29.582 26.347 1.00 35.22 85 TYR A O 1
ATOM 618 N N . GLN A 1 86 ? 38.229 31.756 26.210 1.00 31.79 86 GLN A N 1
ATOM 619 C CA . GLN A 1 86 ? 39.438 32.129 25.458 1.00 29.60 86 GLN A CA 1
ATOM 620 C C . GLN A 1 86 ? 40.019 33.428 25.993 1.00 27.74 86 GLN A C 1
ATOM 621 O O . GLN A 1 86 ? 40.365 34.320 25.215 1.00 26.83 86 GLN A O 1
ATOM 627 N N . ALA A 1 87 ? 40.176 33.508 27.310 1.00 25.69 87 ALA A N 1
ATOM 628 C CA . ALA A 1 87 ? 40.712 34.699 27.957 1.00 26.86 87 ALA A CA 1
ATOM 629 C C . ALA A 1 87 ? 42.036 35.264 27.438 1.00 28.23 87 ALA A C 1
ATOM 630 O O . ALA A 1 87 ? 42.241 36.481 27.454 1.00 30.89 87 ALA A O 1
ATOM 632 N N . SER A 1 88 ? 42.931 34.404 26.971 1.00 28.41 88 SER A N 1
ATOM 633 C CA . SER A 1 88 ? 44.232 34.860 26.467 1.00 28.91 88 SER A CA 1
ATOM 634 C C . SER A 1 88 ? 44.242 35.250 24.987 1.00 27.70 88 SER A C 1
ATOM 635 O O . SER A 1 88 ? 45.265 35.724 24.476 1.00 28.34 88 SER A O 1
ATOM 638 N N . ALA A 1 89 ? 43.110 35.072 24.311 1.00 25.08 89 ALA A N 1
ATOM 639 C CA . ALA A 1 89 ? 42.986 35.397 22.889 1.00 23.52 89 ALA A CA 1
ATOM 640 C C . ALA A 1 89 ? 42.785 36.888 22.630 1.00 22.89 89 ALA A C 1
ATOM 641 O O . ALA A 1 89 ? 42.149 37.584 23.421 1.00 21.90 89 ALA A O 1
ATOM 643 N N . PRO A 1 90 ? 43.340 37.394 21.516 1.00 22.17 90 PRO A N 1
ATOM 644 C CA . PRO A 1 90 ? 43.197 38.815 21.180 1.00 21.22 90 PRO A CA 1
ATOM 645 C C . PR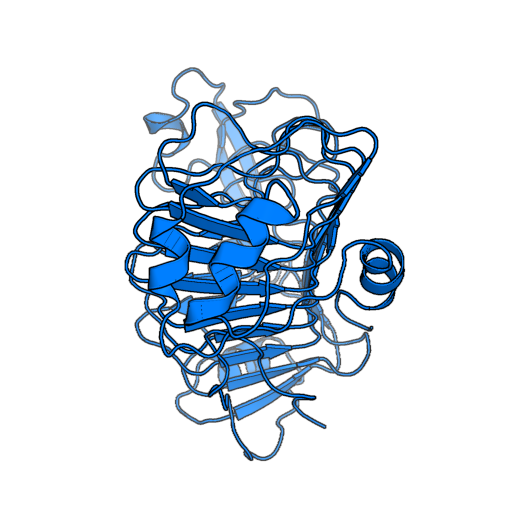O A 1 90 ? 41.754 39.188 20.871 1.00 21.70 90 PRO A C 1
ATOM 646 O O . PRO A 1 90 ? 41.030 38.451 20.209 1.00 20.54 90 PRO A O 1
ATOM 650 N N . LYS A 1 91 ? 41.339 40.324 21.406 1.00 21.92 91 LYS A N 1
ATOM 651 C CA . LYS A 1 91 ? 39.992 40.860 21.213 1.00 25.27 91 LYS A CA 1
ATOM 652 C C . LYS A 1 91 ? 39.924 41.614 19.873 1.00 23.60 91 LYS A C 1
ATOM 653 O O . LYS A 1 91 ? 40.768 42.453 19.595 1.00 24.37 91 LYS A O 1
ATOM 659 N N . VAL A 1 92 ? 38.964 41.275 19.017 1.00 21.88 92 VAL A N 1
ATOM 660 C CA . VAL A 1 92 ? 38.816 41.934 17.715 1.00 22.29 92 VAL A CA 1
ATOM 661 C C . VAL A 1 92 ? 37.396 42.461 17.483 1.00 23.39 92 VAL A C 1
ATOM 662 O O . VAL A 1 92 ? 36.466 42.121 18.223 1.00 24.74 92 VAL A O 1
ATOM 666 N N . SER A 1 93 ? 37.239 43.313 16.467 1.00 23.65 93 SER A N 1
ATOM 667 C CA . SER A 1 93 ? 35.933 43.894 16.126 1.00 23.16 93 SER A CA 1
ATOM 668 C C . SER A 1 93 ? 35.359 43.046 14.996 1.00 22.52 93 SER A C 1
ATOM 669 O O . SER A 1 93 ? 36.082 42.714 14.051 1.00 24.00 93 SER A O 1
ATOM 672 N N . VAL A 1 94 ? 34.082 42.698 15.086 1.00 19.71 94 VAL A N 1
ATOM 673 C CA . VAL A 1 94 ? 33.457 41.890 14.049 1.00 17.88 94 VAL A CA 1
ATOM 674 C C . VAL A 1 94 ? 32.126 42.461 13.578 1.00 16.57 94 VAL A C 1
ATOM 675 O O . VAL A 1 94 ? 31.349 43.007 14.359 1.00 16.51 94 VAL A O 1
ATOM 679 N N . THR A 1 95 ? 31.923 42.419 12.272 1.00 16.77 95 THR A N 1
ATOM 680 C CA . THR A 1 95 ? 30.709 42.903 11.637 1.00 17.35 95 THR A CA 1
ATOM 681 C C . THR A 1 95 ? 30.046 41.657 11.039 1.00 18.22 95 THR A C 1
ATOM 682 O O . THR A 1 95 ? 30.521 41.085 10.058 1.00 18.50 95 THR A O 1
ATOM 686 N N . TYR A 1 96 ? 28.927 41.265 11.625 1.00 17.00 96 TYR A N 1
ATOM 687 C CA . TYR A 1 96 ? 28.201 40.087 11.176 1.00 15.31 96 TYR A CA 1
ATOM 688 C C . TYR A 1 96 ? 26.802 40.385 10.652 1.00 15.06 96 TYR A C 1
ATOM 689 O O . TYR A 1 96 ? 26.235 41.451 10.915 1.00 14.48 96 TYR A O 1
ATOM 698 N N . ASP A 1 97 ? 26.247 39.434 9.907 1.00 13.58 97 ASP A N 1
ATOM 699 C CA . ASP A 1 97 ? 24.909 39.573 9.354 1.00 13.89 97 ASP A CA 1
ATOM 700 C C . ASP A 1 97 ? 23.975 39.131 10.491 1.00 15.06 97 ASP A C 1
ATOM 701 O O . ASP A 1 97 ? 24.008 37.959 10.922 1.00 11.38 97 ASP A O 1
ATOM 706 N N . LYS A 1 98 ? 23.126 40.055 10.957 1.00 14.71 98 LYS A N 1
ATOM 707 C CA . LYS A 1 98 ? 22.209 39.777 12.047 1.00 12.62 98 LYS A CA 1
ATOM 708 C C . LYS A 1 98 ? 21.214 38.612 11.911 1.00 12.94 98 LYS A C 1
ATOM 709 O O . LYS A 1 98 ? 20.917 37.927 12.902 1.00 12.00 98 LYS A O 1
ATOM 715 N N . ALA A 1 99 ? 20.775 38.323 10.683 1.00 12.28 99 ALA A N 1
ATOM 716 C CA . ALA A 1 99 ? 19.810 37.244 10.447 1.00 12.59 99 ALA A CA 1
ATOM 717 C C . ALA A 1 99 ? 20.269 35.836 10.855 1.00 11.60 99 ALA A C 1
ATOM 718 O O . ALA A 1 99 ? 19.431 34.966 11.115 1.00 12.44 99 ALA A O 1
ATOM 720 N N . GLY A 1 100 ? 21.575 35.615 10.957 1.00 11.97 100 GLY A N 1
ATOM 721 C CA . GLY A 1 100 ? 22.032 34.288 11.325 1.00 11.90 100 GLY A CA 1
ATOM 722 C C . GLY A 1 100 ? 21.951 33.912 12.790 1.00 12.40 100 GLY A C 1
ATOM 723 O O . GLY A 1 100 ? 21.911 32.733 13.132 1.00 12.43 100 GLY A O 1
ATOM 724 N N . ILE A 1 101 ? 21.889 34.910 13.665 1.00 12.02 101 ILE A N 1
ATOM 725 C CA . ILE A 1 101 ? 21.833 34.659 15.103 1.00 12.45 101 ILE A CA 1
ATOM 726 C C . ILE A 1 101 ? 20.666 33.834 15.630 1.00 12.75 101 ILE A C 1
ATOM 727 O O . ILE A 1 101 ? 20.870 32.861 16.379 1.00 14.38 101 ILE A O 1
ATOM 732 N N . LEU A 1 102 ? 19.443 34.211 15.266 1.00 11.87 102 LEU A N 1
ATOM 733 C CA . LEU A 1 102 ? 18.251 33.492 15.723 1.00 11.67 102 LEU A CA 1
ATOM 734 C C . LEU A 1 102 ? 17.632 32.664 14.602 1.00 11.64 102 LEU A C 1
ATOM 735 O O . LEU A 1 102 ? 17.103 33.206 13.637 1.00 11.79 102 LEU A O 1
ATOM 740 N N . PRO A 1 103 ? 17.702 31.331 14.718 1.00 11.16 103 PRO A N 1
ATOM 741 C CA . PRO A 1 103 ? 17.136 30.466 13.674 1.00 9.61 103 PRO A CA 1
ATOM 742 C C . PRO A 1 103 ? 15.614 30.558 13.636 1.00 9.61 103 PRO A C 1
ATOM 743 O O . PRO A 1 103 ? 15.000 30.994 14.609 1.00 9.78 103 PRO A O 1
ATOM 747 N N . ILE A 1 104 ? 15.016 30.121 12.537 1.00 8.61 104 ILE A N 1
ATOM 748 C CA . ILE A 1 104 ? 13.563 30.136 12.373 1.00 9.26 104 ILE A CA 1
ATOM 749 C C . ILE A 1 104 ? 13.007 29.021 13.257 1.00 11.62 104 ILE A C 1
ATOM 750 O O . ILE A 1 104 ? 13.503 27.889 13.203 1.00 10.32 104 ILE A O 1
ATOM 755 N N . THR A 1 105 ? 11.970 29.324 14.030 1.00 10.98 105 THR A N 1
ATOM 756 C CA . THR A 1 105 ? 11.365 28.337 14.904 1.00 12.75 105 THR A CA 1
ATOM 757 C C . THR A 1 105 ? 10.399 27.419 14.122 1.00 12.07 105 THR A C 1
ATOM 758 O O . THR A 1 105 ? 9.536 27.906 13.393 1.00 12.44 105 THR A O 1
ATOM 762 N N . VAL A 1 106 ? 10.602 26.111 14.238 1.00 10.99 106 VAL A N 1
ATOM 763 C CA . VAL A 1 106 ? 9.782 25.125 13.566 1.00 10.32 106 VAL A CA 1
ATOM 764 C C . VAL A 1 106 ? 8.903 24.448 14.616 1.00 12.21 106 VAL A C 1
ATOM 765 O O . VAL A 1 106 ? 9.401 23.852 15.572 1.00 12.07 106 VAL A O 1
ATOM 769 N N . ASN A 1 107 ? 7.589 24.597 14.471 1.00 9.56 107 ASN A N 1
ATOM 770 C CA . ASN A 1 107 ? 6.633 24.002 15.404 1.00 12.58 107 ASN A CA 1
ATOM 771 C C . ASN A 1 107 ? 6.413 22.527 15.079 1.00 12.18 107 ASN A C 1
ATOM 772 O O . ASN A 1 107 ? 7.018 22.003 14.159 1.00 11.88 107 ASN A O 1
ATOM 777 N N . SER A 1 108 ? 5.520 21.876 15.818 1.00 12.81 108 SER A N 1
ATOM 778 C CA . SER A 1 108 ? 5.244 20.458 15.594 1.00 11.94 108 SER A CA 1
ATOM 779 C C . SER A 1 108 ? 4.510 20.129 14.318 1.00 11.43 108 SER A C 1
ATOM 780 O O . SER A 1 108 ? 3.808 20.958 13.753 1.00 11.04 108 SER A O 1
ATOM 783 N N . ASN A 1 109 ? 4.620 18.864 13.938 1.00 8.50 109 ASN A N 1
ATOM 784 C CA . ASN A 1 109 ? 3.972 18.324 12.758 1.00 10.32 109 ASN A CA 1
ATOM 785 C C . ASN A 1 109 ? 4.179 19.043 11.438 1.00 9.87 109 ASN A C 1
ATOM 786 O O . ASN A 1 109 ? 3.209 19.464 10.791 1.00 11.38 109 ASN A O 1
ATOM 791 N N . LYS A 1 110 ? 5.426 19.119 10.996 1.00 6.79 110 LYS A N 1
ATOM 792 C CA . LYS A 1 110 ? 5.731 19.792 9.734 1.00 7.95 110 LYS A CA 1
ATOM 793 C C . LYS A 1 110 ? 6.593 18.911 8.851 1.00 9.75 110 LYS A C 1
ATOM 794 O O . LYS A 1 110 ? 7.448 18.150 9.337 1.00 10.56 110 LYS A O 1
ATOM 800 N N . SER A 1 111 ? 6.388 19.054 7.546 1.00 10.74 111 SER A N 1
ATOM 801 C CA . SER A 1 111 ? 7.142 18.323 6.542 1.00 10.34 111 SER A CA 1
ATOM 802 C C . SER A 1 111 ? 7.678 19.456 5.684 1.00 12.37 111 SER A C 1
ATOM 803 O O . SER A 1 111 ? 6.884 20.204 5.104 1.00 12.52 111 SER A O 1
ATOM 806 N N . ILE A 1 112 ? 8.988 19.685 5.723 1.00 11.19 112 ILE A N 1
ATOM 807 C CA . ILE A 1 112 ? 9.630 20.757 4.933 1.00 12.31 112 ILE A CA 1
ATOM 808 C C . ILE A 1 112 ? 10.326 20.000 3.811 1.00 11.22 112 ILE A C 1
ATOM 809 O O . ILE A 1 112 ? 11.324 19.304 4.070 1.00 11.19 112 ILE A O 1
ATOM 814 N N . VAL A 1 113 ? 9.821 20.140 2.585 1.00 10.35 113 VAL A N 1
ATOM 815 C CA . VAL A 1 113 ? 10.391 19.443 1.438 1.00 10.02 113 VAL A CA 1
ATOM 816 C C . VAL A 1 113 ? 10.820 20.332 0.279 1.00 10.41 113 VAL A C 1
ATOM 817 O O . VAL A 1 113 ? 10.053 21.168 -0.202 1.00 10.83 113 VAL A O 1
ATOM 821 N N . GLY A 1 114 ? 12.041 20.127 -0.192 1.00 10.46 114 GLY A N 1
ATOM 822 C CA . GLY A 1 114 ? 12.546 20.908 -1.304 1.00 11.35 114 GLY A CA 1
ATOM 823 C C . GLY A 1 114 ? 12.167 20.236 -2.618 1.00 13.50 114 GLY A C 1
ATOM 824 O O . GLY A 1 114 ? 12.135 19.016 -2.715 1.00 13.77 114 GLY A O 1
ATOM 825 N N . GLN A 1 115 ? 11.865 21.037 -3.629 1.00 15.30 115 GLN A N 1
ATOM 826 C CA . GLN A 1 115 ? 11.485 20.527 -4.939 1.00 17.72 115 GLN A CA 1
ATOM 827 C C . GLN A 1 115 ? 12.736 20.503 -5.825 1.00 17.18 115 GLN A C 1
ATOM 828 O O . GLN A 1 115 ? 13.349 21.537 -6.086 1.00 16.03 115 GLN A O 1
ATOM 834 N N . GLY A 1 116 ? 13.145 19.302 -6.229 1.00 17.59 116 GLY A N 1
ATOM 835 C CA . GLY A 1 116 ? 14.319 19.155 -7.073 1.00 16.44 116 GLY A CA 1
ATOM 836 C C . GLY A 1 116 ? 15.574 19.703 -6.449 1.00 16.41 116 GLY A C 1
ATOM 837 O O . GLY A 1 116 ? 15.934 19.307 -5.350 1.00 16.88 116 GLY A O 1
ATOM 838 N N . THR A 1 117 ? 16.246 20.615 -7.149 1.00 16.96 117 THR A N 1
ATOM 839 C CA . THR A 1 117 ? 17.473 21.221 -6.651 1.00 16.96 117 THR A CA 1
ATOM 840 C C . THR A 1 117 ? 17.231 22.696 -6.285 1.00 16.18 117 THR A C 1
ATOM 841 O O . THR A 1 117 ? 18.190 23.431 -6.012 1.00 16.03 117 THR A O 1
ATOM 845 N N . LYS A 1 118 ? 15.966 23.107 -6.247 1.00 15.26 118 LYS A N 1
ATOM 846 C CA . LYS A 1 118 ? 15.617 24.497 -5.933 1.00 16.13 118 LYS A CA 1
ATOM 847 C C . LYS A 1 118 ? 15.371 24.899 -4.483 1.00 15.28 118 LYS A C 1
ATOM 848 O O . LYS A 1 118 ? 15.409 26.085 -4.173 1.00 14.70 118 LYS A O 1
ATOM 854 N N . GLY A 1 119 ? 15.058 23.942 -3.619 1.00 11.01 119 GLY A N 1
ATOM 855 C CA . GLY A 1 119 ? 14.798 24.261 -2.215 1.00 9.83 119 GLY A CA 1
ATOM 856 C C . GLY A 1 119 ? 16.019 24.665 -1.442 1.00 9.80 119 GLY A C 1
ATOM 857 O O . GLY A 1 119 ? 16.712 23.797 -0.920 1.00 10.48 119 GLY A O 1
ATOM 858 N N . VAL A 1 120 ? 16.256 25.960 -1.296 1.00 8.83 120 VAL A N 1
ATOM 859 C CA . VAL A 1 120 ? 17.426 26.450 -0.564 1.00 9.93 120 VAL A CA 1
ATOM 860 C C . VAL A 1 120 ? 17.098 27.561 0.426 1.00 11.18 120 VAL A C 1
ATOM 861 O O . VAL A 1 120 ? 16.299 28.441 0.137 1.00 11.40 120 VAL A O 1
ATOM 865 N N . ILE A 1 121 ? 17.695 27.492 1.605 1.00 10.76 121 ILE A N 1
ATOM 866 C CA . ILE A 1 121 ? 17.493 28.495 2.650 1.00 9.28 121 ILE A CA 1
ATOM 867 C C . ILE A 1 121 ? 18.897 29.059 2.924 1.00 10.00 121 ILE A C 1
ATOM 868 O O . ILE A 1 121 ? 19.840 28.291 3.173 1.00 8.51 121 ILE A O 1
ATOM 873 N N . LYS A 1 122 ? 19.059 30.371 2.802 1.00 8.49 122 LYS A N 1
ATOM 874 C CA . LYS A 1 122 ? 20.368 30.989 3.048 1.00 10.10 122 LYS A CA 1
ATOM 875 C C . LYS A 1 122 ? 20.251 32.062 4.118 1.00 10.05 122 LYS A C 1
ATOM 876 O O . LYS A 1 122 ? 19.179 32.682 4.274 1.00 10.35 122 LYS A O 1
ATOM 882 N N . GLY A 1 123 ? 21.345 32.249 4.856 1.00 9.39 123 GLY A N 1
ATOM 883 C CA . GLY A 1 123 ? 21.406 33.253 5.896 1.00 8.68 123 GLY A CA 1
ATOM 884 C C . GLY A 1 123 ? 20.784 33.053 7.262 1.00 9.53 123 GLY A C 1
ATOM 885 O O . GLY A 1 123 ? 21.072 33.859 8.162 1.00 11.61 123 GLY A O 1
ATOM 886 N N . LYS A 1 124 ? 19.898 32.071 7.427 1.00 10.31 124 LYS A N 1
ATOM 887 C CA . LYS A 1 124 ? 19.264 31.838 8.733 1.00 8.79 124 LYS A CA 1
ATOM 888 C C . LYS A 1 124 ? 18.956 30.342 8.773 1.00 9.72 124 LYS A C 1
ATOM 889 O O . LYS A 1 124 ? 18.586 29.765 7.753 1.00 11.27 124 LYS A O 1
ATOM 895 N N . GLY A 1 125 ? 19.168 29.719 9.926 1.00 9.06 125 GLY A N 1
ATOM 896 C CA . GLY A 1 125 ? 18.910 28.291 10.047 1.00 7.84 125 GLY A CA 1
ATOM 897 C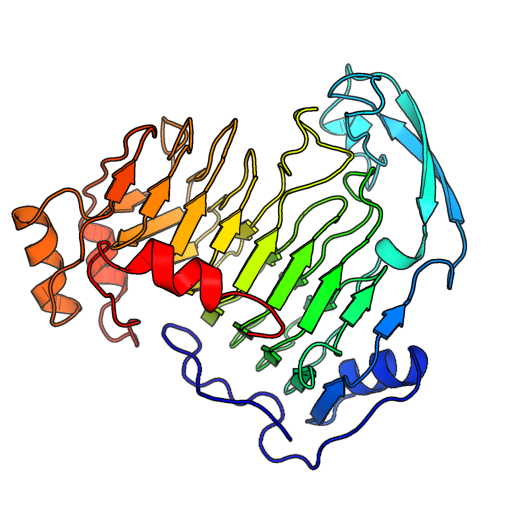 C . GLY A 1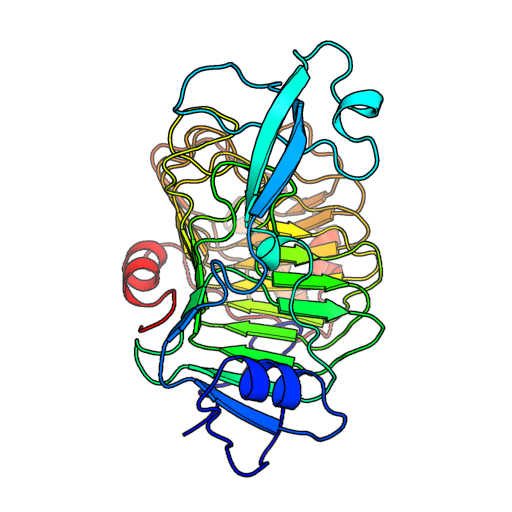 125 ? 17.519 27.948 10.551 1.00 9.29 125 GLY A C 1
ATOM 898 O O . GLY A 1 125 ? 16.640 28.811 10.645 1.00 8.79 125 GLY A O 1
ATOM 899 N N . LEU A 1 126 ? 17.357 26.689 10.969 1.00 8.86 126 LEU A N 1
ATOM 900 C CA . LEU A 1 126 ? 16.087 26.171 11.477 1.00 8.84 126 LEU A CA 1
ATOM 901 C C . LEU A 1 126 ? 16.295 25.590 12.869 1.00 7.53 126 LEU A C 1
ATOM 902 O O . LEU A 1 126 ? 17.341 25.032 13.154 1.00 7.42 126 LEU A O 1
ATOM 907 N N . ARG A 1 127 ? 15.301 25.711 13.729 1.00 7.69 127 ARG A N 1
ATOM 908 C CA . ARG A 1 127 ? 15.415 25.162 15.072 1.00 9.11 127 ARG A CA 1
ATOM 909 C C . ARG A 1 127 ? 14.115 24.503 15.503 1.00 9.84 127 ARG A C 1
ATOM 910 O O . ARG A 1 127 ? 13.036 25.069 15.301 1.00 11.10 127 ARG A O 1
ATOM 918 N N . VAL A 1 128 ? 14.216 23.267 15.983 1.00 8.84 128 VAL A N 1
ATOM 919 C CA . VAL A 1 128 ? 13.063 22.504 16.449 1.00 9.05 128 VAL A CA 1
ATOM 920 C C . VAL A 1 128 ? 13.324 22.474 17.957 1.00 9.99 128 VAL A C 1
ATOM 921 O O . VAL A 1 128 ? 14.120 21.668 18.455 1.00 12.22 128 VAL A O 1
ATOM 925 N N . VAL A 1 129 ? 12.693 23.390 18.679 1.00 12.66 129 VAL A N 1
ATOM 926 C CA . VAL A 1 129 ? 12.881 23.489 20.125 1.00 13.51 129 VAL A CA 1
ATOM 927 C C . VAL A 1 129 ? 11.595 23.536 20.946 1.00 14.28 129 VAL A C 1
ATOM 928 O O . VAL A 1 129 ? 10.491 23.394 20.413 1.00 15.03 129 VAL A O 1
ATOM 932 N N . SER A 1 130 ? 11.777 23.655 22.259 1.00 14.28 130 SER A N 1
ATOM 933 C CA . SER A 1 130 ? 10.679 23.740 23.219 1.00 18.82 130 SER A CA 1
ATOM 934 C C . SER A 1 130 ? 9.521 22.744 23.140 1.00 18.63 130 SER A C 1
ATOM 935 O O . SER A 1 130 ? 8.352 23.138 23.227 1.00 19.71 130 SER A O 1
ATOM 938 N N . GLY A 1 131 ? 9.849 21.464 22.982 1.00 17.56 131 GLY A N 1
ATOM 939 C CA . GLY A 1 131 ? 8.826 20.445 22.904 1.00 17.63 131 GLY A CA 1
ATOM 940 C C . GLY A 1 131 ? 8.234 20.202 21.537 1.00 18.05 131 GLY A C 1
ATOM 941 O O . GLY A 1 131 ? 7.338 19.366 21.411 1.00 19.99 131 GLY A O 1
ATOM 942 N N . ALA A 1 132 ? 8.690 20.925 20.511 1.00 16.83 132 ALA A N 1
ATOM 943 C CA . ALA A 1 132 ? 8.143 20.721 19.167 1.00 15.78 132 ALA A CA 1
ATOM 944 C C . ALA A 1 132 ? 8.577 19.328 18.738 1.00 17.22 132 ALA A C 1
ATOM 945 O O . ALA A 1 132 ? 9.722 18.948 19.009 1.00 18.75 132 ALA A O 1
ATOM 947 N N . LYS A 1 133 ? 7.677 18.559 18.141 1.00 14.95 133 LYS A N 1
ATOM 948 C CA . LYS A 1 133 ? 8.029 17.212 17.705 1.00 15.84 133 LYS A CA 1
ATOM 949 C C . LYS A 1 133 ? 7.359 16.796 16.402 1.00 13.60 133 LYS A C 1
ATOM 950 O O . LYS A 1 133 ? 6.529 17.533 15.858 1.00 12.61 133 LYS A O 1
ATOM 956 N N . ASN A 1 134 ? 7.789 15.652 15.865 1.00 11.77 134 ASN A N 1
ATOM 957 C CA . ASN A 1 134 ? 7.253 15.099 14.622 1.00 10.71 134 ASN A CA 1
ATOM 958 C C . ASN A 1 134 ? 7.516 16.030 13.434 1.00 12.65 134 ASN A C 1
ATOM 959 O O . ASN A 1 134 ? 6.584 16.585 12.826 1.00 11.88 134 ASN A O 1
ATOM 964 N N . VAL A 1 135 ? 8.791 16.185 13.090 1.00 9.87 135 VAL A N 1
ATOM 965 C CA . VAL A 1 135 ? 9.186 17.047 11.986 1.00 10.18 135 VAL A CA 1
ATOM 966 C C . VAL A 1 135 ? 10.059 16.314 10.968 1.00 10.41 135 VAL A C 1
ATOM 967 O O . VAL A 1 135 ? 10.957 15.539 11.337 1.00 10.80 135 VAL A O 1
ATOM 971 N N . ILE A 1 136 ? 9.797 16.577 9.688 1.00 10.63 136 ILE A N 1
ATOM 972 C CA . ILE A 1 136 ? 10.545 15.977 8.599 1.00 9.90 136 ILE A CA 1
ATOM 973 C C . ILE A 1 136 ? 11.151 17.121 7.803 1.00 9.54 136 ILE A C 1
ATOM 974 O O . ILE A 1 136 ? 10.438 18.066 7.444 1.00 9.76 136 ILE A O 1
ATOM 979 N N . ILE A 1 137 ? 12.471 17.074 7.614 1.00 8.43 137 ILE A N 1
ATOM 980 C CA . ILE A 1 137 ? 13.195 18.095 6.859 1.00 8.81 137 ILE A CA 1
ATOM 981 C C . ILE A 1 137 ? 13.838 17.286 5.748 1.00 8.26 137 ILE A C 1
ATOM 982 O O . ILE A 1 137 ? 14.805 16.545 5.983 1.00 9.35 137 ILE A O 1
ATOM 987 N N . GLN A 1 138 ? 13.344 17.450 4.526 1.00 7.37 138 GLN A N 1
ATOM 988 C CA . GLN A 1 138 ? 13.893 16.685 3.412 1.00 7.55 138 GLN A CA 1
ATOM 989 C C . GLN A 1 138 ? 14.172 17.435 2.109 1.00 7.58 138 GLN A C 1
ATOM 990 O O . GLN A 1 138 ? 13.396 18.275 1.654 1.00 8.33 138 GLN A O 1
ATOM 996 N N . ASN A 1 139 ? 15.299 17.083 1.496 1.00 8.19 139 ASN A N 1
ATOM 997 C CA . ASN A 1 139 ? 15.729 17.658 0.233 1.00 9.37 139 ASN A CA 1
ATOM 998 C C . ASN A 1 139 ? 15.894 19.175 0.144 1.00 9.97 139 ASN A C 1
ATOM 999 O O . ASN A 1 139 ? 15.388 19.799 -0.802 1.00 9.64 139 ASN A O 1
ATOM 1004 N N . ILE A 1 140 ? 16.521 19.771 1.153 1.00 9.27 140 ILE A N 1
ATOM 1005 C CA . ILE A 1 140 ? 16.737 21.213 1.130 1.00 10.26 140 ILE A CA 1
ATOM 1006 C C . ILE A 1 140 ? 18.199 21.488 1.471 1.00 9.11 140 ILE A C 1
ATOM 1007 O O . ILE A 1 140 ? 18.904 20.597 1.991 1.00 9.44 140 ILE A O 1
ATOM 1012 N N . ALA A 1 141 ? 18.655 22.686 1.156 1.00 7.04 141 ALA A N 1
ATOM 1013 C CA . ALA A 1 141 ? 20.029 23.077 1.449 1.00 7.49 141 ALA A CA 1
ATOM 1014 C C . ALA A 1 141 ? 19.923 24.272 2.399 1.00 7.80 141 ALA A C 1
ATOM 1015 O O . ALA A 1 141 ? 18.990 25.062 2.268 1.00 8.96 141 ALA A O 1
ATOM 1017 N N . VAL A 1 142 ? 20.746 24.301 3.440 1.00 7.44 142 VAL A N 1
ATOM 1018 C CA . VAL A 1 142 ? 20.751 25.393 4.408 1.00 7.16 142 VAL A CA 1
ATOM 1019 C C . VAL A 1 142 ? 22.205 25.818 4.323 1.00 8.54 142 VAL A C 1
ATOM 1020 O O . VAL A 1 142 ? 23.121 25.103 4.811 1.00 9.71 142 VAL A O 1
ATOM 1024 N N . THR A 1 143 ? 22.449 26.962 3.683 1.00 8.98 143 THR A N 1
ATOM 1025 C CA . THR A 1 143 ? 23.831 27.420 3.543 1.00 7.86 143 THR A CA 1
ATOM 1026 C C . THR A 1 143 ? 24.057 28.897 3.790 1.00 8.29 143 THR A C 1
ATOM 1027 O O . THR A 1 143 ? 23.142 29.652 4.027 1.00 8.74 143 THR A O 1
ATOM 1031 N N . ASP A 1 144 ? 25.325 29.284 3.758 1.00 7.52 144 ASP A N 1
ATOM 1032 C CA . ASP A 1 144 ? 25.762 30.661 3.952 1.00 8.81 144 ASP A CA 1
ATOM 1033 C C . ASP A 1 144 ? 25.225 31.437 5.139 1.00 8.86 144 ASP A C 1
ATOM 1034 O O . ASP A 1 144 ? 24.449 32.390 4.975 1.00 10.30 144 ASP A O 1
ATOM 1039 N N . ILE A 1 145 ? 25.651 31.038 6.329 1.00 7.59 145 ILE A N 1
ATOM 1040 C CA . ILE A 1 145 ? 25.225 31.696 7.558 1.00 8.87 145 ILE A CA 1
ATOM 1041 C C . ILE A 1 145 ? 26.492 32.139 8.277 1.00 8.54 145 ILE A C 1
ATOM 1042 O O . ILE A 1 145 ? 27.119 31.337 8.971 1.00 8.43 145 ILE A O 1
ATOM 1047 N N . ASN A 1 146 ? 26.890 33.397 8.069 1.00 9.06 146 ASN A N 1
ATOM 1048 C CA . ASN A 1 146 ? 28.095 33.981 8.697 1.00 8.03 146 ASN A CA 1
ATOM 1049 C C . ASN A 1 146 ? 29.271 32.994 8.795 1.00 8.42 146 ASN A C 1
ATOM 1050 O O . ASN A 1 146 ? 29.745 32.695 9.886 1.00 8.10 146 ASN A O 1
ATOM 1055 N N . PRO A 1 147 ? 29.791 32.512 7.646 1.00 9.78 147 PRO A N 1
ATOM 1056 C CA . PRO A 1 147 ? 30.905 31.554 7.579 1.00 10.93 147 PRO A CA 1
ATOM 1057 C C . PRO A 1 147 ? 32.173 31.873 8.378 1.00 11.11 147 PRO A C 1
ATOM 1058 O O . PRO A 1 147 ? 32.801 30.988 8.951 1.00 11.28 147 PRO A O 1
ATOM 1062 N N . LYS A 1 148 ? 32.540 33.151 8.430 1.00 10.64 148 LYS A N 1
ATOM 1063 C CA . LYS A 1 148 ? 33.743 33.581 9.135 1.00 10.17 148 LYS A CA 1
ATOM 1064 C C . LYS A 1 148 ? 33.620 33.645 10.655 1.00 9.50 148 LYS A C 1
ATOM 1065 O O . LYS A 1 148 ? 34.610 33.578 11.364 1.00 9.05 148 LYS A O 1
ATOM 1071 N N . TYR A 1 149 ? 32.387 33.661 11.147 1.00 9.02 149 TYR A N 1
ATOM 1072 C CA . TYR A 1 149 ? 32.158 33.764 12.570 1.00 10.85 149 TYR A CA 1
ATOM 1073 C C . TYR A 1 149 ? 31.556 32.641 13.398 1.00 9.48 149 TYR A C 1
ATOM 1074 O O . TYR A 1 149 ? 30.408 32.241 13.190 1.00 10.51 149 TYR A O 1
ATOM 1083 N N . VAL A 1 150 ? 32.313 32.206 14.398 1.00 9.15 150 VAL A N 1
ATOM 1084 C CA . VAL A 1 150 ? 31.861 31.156 15.307 1.00 9.56 150 VAL A CA 1
ATOM 1085 C C . VAL A 1 150 ? 30.841 31.927 16.166 1.00 11.44 150 VAL A C 1
ATOM 1086 O O . VAL A 1 150 ? 31.109 33.046 16.592 1.00 10.07 150 VAL A O 1
ATOM 1090 N N . TRP A 1 151 ? 29.674 31.332 16.364 1.00 10.20 151 TRP A N 1
ATOM 1091 C CA . TRP A 1 151 ? 28.555 31.887 17.129 1.00 12.19 151 TRP A CA 1
ATOM 1092 C C . TRP A 1 151 ? 27.740 32.838 16.234 1.00 11.85 151 TRP A C 1
ATOM 1093 O O . TRP A 1 151 ? 26.782 33.475 16.688 1.00 13.95 151 TRP A O 1
ATOM 1104 N N . GLY A 1 152 ? 28.068 32.844 14.944 1.00 9.77 152 GLY A N 1
ATOM 1105 C CA . GLY A 1 152 ? 27.370 33.674 13.978 1.00 10.40 152 GLY A CA 1
ATOM 1106 C C . GLY A 1 152 ? 26.159 32.923 13.416 1.00 10.47 152 GLY A C 1
ATOM 1107 O O . GLY A 1 152 ? 25.438 33.425 12.547 1.00 10.29 152 GLY A O 1
ATOM 1108 N N . GLY A 1 153 ? 25.986 31.670 13.849 1.00 9.94 153 GLY A N 1
ATOM 1109 C CA . GLY A 1 153 ? 24.861 30.882 13.387 1.00 9.26 153 GLY A CA 1
ATOM 1110 C C . GLY A 1 153 ? 25.060 29.375 13.247 1.00 11.45 153 GLY A C 1
ATOM 1111 O O . GLY A 1 153 ? 26.144 28.906 12.895 1.00 11.87 153 GLY A O 1
ATOM 1112 N N . ASP A 1 154 ? 24.008 28.620 13.587 1.00 11.05 154 ASP A N 1
ATOM 1113 C CA . ASP A 1 154 ? 24.000 27.146 13.504 1.00 9.04 154 ASP A CA 1
ATOM 1114 C C . ASP A 1 154 ? 22.956 26.855 12.436 1.00 9.17 154 ASP A C 1
ATOM 1115 O O . ASP A 1 154 ? 21.936 27.557 12.361 1.00 9.25 154 ASP A O 1
ATOM 1120 N N . ALA A 1 155 ? 23.187 25.837 11.625 1.00 8.83 155 ALA A N 1
ATOM 1121 C CA . ALA A 1 155 ? 22.247 25.482 10.568 1.00 8.93 155 ALA A CA 1
ATOM 1122 C C . ALA A 1 155 ? 20.962 24.786 11.026 1.00 8.13 155 ALA A C 1
ATOM 1123 O O . ALA A 1 155 ? 19.864 25.248 10.719 1.00 7.89 155 ALA A O 1
ATOM 1125 N N . ILE A 1 156 ? 21.096 23.644 11.676 1.00 7.39 156 ILE A N 1
ATOM 1126 C CA . ILE A 1 156 ? 19.947 22.896 12.149 1.00 7.95 156 ILE A CA 1
ATOM 1127 C C . ILE A 1 156 ? 20.135 22.604 13.640 1.00 7.57 156 ILE A C 1
ATOM 1128 O O . ILE A 1 156 ? 21.144 21.989 14.052 1.00 8.23 156 ILE A O 1
ATOM 1133 N N . THR A 1 157 ? 19.189 23.083 14.443 1.00 6.42 157 THR A N 1
ATOM 1134 C CA . THR A 1 157 ? 19.215 22.904 15.886 1.00 7.02 157 THR A CA 1
ATOM 1135 C C . THR A 1 157 ? 17.989 22.127 16.351 1.00 9.10 157 THR A C 1
ATOM 1136 O O . THR A 1 157 ? 16.854 22.384 15.923 1.00 9.03 157 THR A O 1
ATOM 1140 N N . VAL A 1 158 ? 18.227 21.172 17.235 1.00 9.39 158 VAL A N 1
ATOM 1141 C CA . VAL A 1 158 ? 17.155 20.347 17.792 1.00 10.46 158 VAL A CA 1
ATOM 1142 C C . VAL A 1 158 ? 17.449 20.341 19.303 1.00 10.61 158 VAL A C 1
ATOM 1143 O O . VAL A 1 158 ? 18.557 19.973 19.726 1.00 9.98 158 VAL A O 1
ATOM 1147 N N . ASP A 1 159 ? 16.496 20.823 20.093 1.00 11.68 159 ASP A N 1
ATOM 1148 C CA . ASP A 1 159 ? 16.648 20.887 21.541 1.00 12.91 159 ASP A CA 1
ATOM 1149 C C . ASP A 1 159 ? 15.269 20.769 22.197 1.00 14.00 159 ASP A C 1
ATOM 1150 O O . ASP A 1 159 ? 14.485 21.697 22.168 1.00 14.93 159 ASP A O 1
ATOM 1155 N N . ASP A 1 160 ? 15.035 19.632 22.854 1.00 13.25 160 ASP A N 1
ATOM 1156 C CA . ASP A 1 160 ? 13.774 19.306 23.546 1.00 14.36 160 ASP A CA 1
ATOM 1157 C C . ASP A 1 160 ? 12.806 18.953 22.419 1.00 13.20 160 ASP A C 1
ATOM 1158 O O . ASP A 1 160 ? 12.004 19.782 22.000 1.00 13.81 160 ASP A O 1
ATOM 1163 N N . SER A 1 161 ? 12.866 17.704 21.976 1.00 11.82 161 SER A N 1
ATOM 1164 C CA . SER A 1 161 ? 12.018 17.242 20.892 1.00 12.24 161 SER A CA 1
ATOM 1165 C C . SER A 1 161 ? 11.908 15.713 20.856 1.00 12.49 161 SER A C 1
ATOM 1166 O O . SER A 1 161 ? 12.284 15.030 21.839 1.00 11.48 161 SER A O 1
ATOM 1169 N N . ASP A 1 162 ? 11.375 15.206 19.734 1.00 12.75 162 ASP A N 1
ATOM 1170 C CA . ASP A 1 162 ? 11.173 13.776 19.471 1.00 12.80 162 ASP A CA 1
ATOM 1171 C C . ASP A 1 162 ? 10.729 13.652 18.020 1.00 11.82 162 ASP A C 1
ATOM 1172 O O . ASP A 1 162 ? 10.140 14.586 17.469 1.00 11.73 162 ASP A O 1
ATOM 1177 N N . LEU A 1 163 ?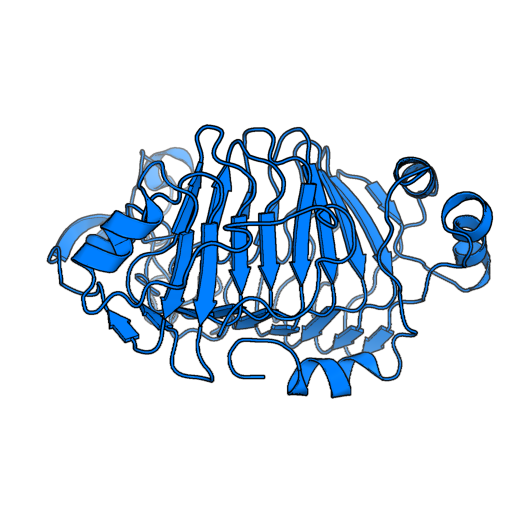 11.015 12.503 17.421 1.00 9.84 163 LEU A N 1
ATOM 1178 C CA . LEU A 1 163 ? 10.661 12.206 16.049 1.00 9.55 163 LEU A CA 1
ATOM 1179 C C . LEU A 1 163 ? 11.051 13.255 15.009 1.00 9.62 163 LEU A C 1
ATOM 1180 O O . LEU A 1 163 ? 10.188 13.932 14.432 1.00 10.43 163 LEU A O 1
ATOM 1185 N N . VAL A 1 164 ? 12.352 13.406 14.792 1.00 8.24 164 VAL A N 1
ATOM 1186 C CA . VAL A 1 164 ? 12.852 14.375 13.812 1.00 8.94 164 VAL A CA 1
ATOM 1187 C C . VAL A 1 164 ? 13.615 13.563 12.767 1.00 7.52 164 VAL A C 1
ATOM 1188 O O . VAL A 1 164 ? 14.412 12.693 13.100 1.00 8.22 164 VAL A O 1
ATOM 1192 N N . TRP A 1 165 ? 13.321 13.822 11.502 1.00 7.25 165 TRP A N 1
ATOM 1193 C CA . TRP A 1 165 ? 13.970 13.131 10.401 1.00 6.78 165 TRP A CA 1
ATOM 1194 C C . TRP A 1 165 ? 14.550 14.173 9.471 1.00 8.57 165 TRP A C 1
ATOM 1195 O O . TRP A 1 165 ? 13.802 14.978 8.903 1.00 8.64 165 TRP A O 1
ATOM 1206 N N . ILE A 1 166 ? 15.885 14.193 9.386 1.00 8.08 166 ILE A N 1
ATOM 1207 C CA . ILE A 1 166 ? 16.643 15.118 8.528 1.00 9.05 166 ILE A CA 1
ATOM 1208 C C . ILE A 1 166 ? 17.135 14.179 7.427 1.00 9.14 166 ILE A C 1
ATOM 1209 O O . ILE A 1 166 ? 17.939 13.264 7.679 1.00 8.96 166 ILE A O 1
ATOM 1214 N N . ASP A 1 167 ? 16.660 14.414 6.206 1.00 8.59 167 ASP A N 1
ATOM 1215 C CA . ASP A 1 167 ? 17.023 13.563 5.085 1.00 8.74 167 ASP A CA 1
ATOM 1216 C C . ASP A 1 167 ? 17.353 14.304 3.802 1.00 9.31 167 ASP A C 1
ATOM 1217 O O . ASP A 1 167 ? 16.628 15.215 3.401 1.00 10.50 167 ASP A O 1
ATOM 1222 N N . HIS A 1 168 ? 18.387 13.846 3.106 1.00 6.89 168 HIS A N 1
ATOM 1223 C CA . HIS A 1 168 ? 18.816 14.460 1.849 1.00 7.78 168 HIS A CA 1
ATOM 1224 C C . HIS A 1 168 ? 18.996 15.980 1.949 1.00 8.24 168 HIS A C 1
ATOM 1225 O O . HIS A 1 168 ? 18.574 16.742 1.061 1.00 9.96 168 HIS A O 1
ATOM 1232 N N . VAL A 1 169 ? 19.601 16.424 3.046 1.00 7.66 169 VAL A N 1
ATOM 1233 C CA . VAL A 1 169 ? 19.832 17.842 3.256 1.00 8.24 169 VAL A CA 1
ATOM 1234 C C . VAL A 1 169 ? 21.311 18.114 2.990 1.00 9.94 169 VAL A C 1
ATOM 1235 O O . VAL A 1 169 ? 22.119 17.187 2.997 1.00 7.73 169 VAL A O 1
ATOM 1239 N N . THR A 1 170 ? 21.635 19.338 2.584 1.00 9.26 170 THR A N 1
ATOM 1240 C CA . THR A 1 170 ? 23.021 19.726 2.330 1.00 7.43 170 THR A CA 1
ATOM 1241 C C . THR A 1 170 ? 23.248 20.986 3.161 1.00 8.31 170 THR A C 1
ATOM 1242 O O . THR A 1 170 ? 22.408 21.916 3.138 1.00 8.45 170 THR A O 1
ATOM 1246 N N . THR A 1 171 ? 24.290 20.962 3.987 1.00 6.14 171 THR A N 1
ATOM 1247 C CA . THR A 1 171 ? 24.604 22.116 4.809 1.00 7.83 171 THR A CA 1
ATOM 1248 C C . THR A 1 171 ? 26.010 22.548 4.371 1.00 8.94 171 THR A C 1
ATOM 1249 O O . THR A 1 171 ? 26.880 21.705 4.120 1.00 7.34 171 THR A O 1
ATOM 1253 N N . ALA A 1 172 ? 26.230 23.855 4.254 1.00 6.84 172 ALA A N 1
ATOM 1254 C CA . ALA A 1 172 ? 27.529 24.358 3.836 1.00 5.78 172 ALA A CA 1
ATOM 1255 C C . ALA A 1 172 ? 27.740 25.826 4.194 1.00 5.61 172 ALA A C 1
ATOM 1256 O O . ALA A 1 172 ? 26.792 26.613 4.207 1.00 6.05 172 ALA A O 1
ATOM 1258 N N . ARG A 1 173 ? 29.000 26.194 4.397 1.00 7.13 173 ARG A N 1
ATOM 1259 C CA . ARG A 1 173 ? 29.383 27.567 4.735 1.00 7.16 173 ARG A CA 1
ATOM 1260 C C . ARG A 1 173 ? 28.567 28.151 5.887 1.00 7.63 173 ARG A C 1
ATOM 1261 O O . ARG A 1 173 ? 27.840 29.133 5.736 1.00 9.11 173 ARG A O 1
ATOM 1269 N N . ILE A 1 174 ? 28.729 27.536 7.052 1.00 7.52 174 ILE A N 1
ATOM 1270 C CA . ILE A 1 174 ? 28.036 27.926 8.282 1.00 8.49 174 ILE A CA 1
ATOM 1271 C C . ILE A 1 174 ? 29.071 28.372 9.319 1.00 7.69 174 ILE A C 1
ATOM 1272 O O . ILE A 1 174 ? 30.144 27.769 9.442 1.00 9.51 174 ILE A O 1
ATOM 1277 N N . GLY A 1 175 ? 28.728 29.390 10.097 1.00 7.22 175 GLY A N 1
ATOM 1278 C CA . GLY A 1 175 ? 29.626 29.898 11.116 1.00 9.26 175 GLY A CA 1
ATOM 1279 C C . GLY A 1 175 ? 30.004 28.885 12.178 1.00 8.54 175 GLY A C 1
ATOM 1280 O O . GLY A 1 175 ? 31.191 28.706 12.481 1.00 9.84 175 GLY A O 1
ATOM 1281 N N . ARG A 1 176 ? 29.018 28.216 12.758 1.00 8.04 176 ARG A N 1
ATOM 1282 C CA . ARG A 1 176 ? 29.329 27.229 13.787 1.00 8.49 176 ARG A CA 1
ATOM 1283 C C . ARG A 1 176 ? 28.786 25.838 13.396 1.00 8.36 176 ARG A C 1
ATOM 1284 O O . ARG A 1 176 ? 29.075 25.364 12.300 1.00 9.15 176 ARG A O 1
ATOM 1292 N N . GLN A 1 177 ? 27.947 25.222 14.227 1.00 8.05 177 GLN A N 1
ATOM 1293 C CA . GLN A 1 177 ? 27.417 23.884 13.926 1.00 7.49 177 GLN A CA 1
ATOM 1294 C C . GLN A 1 177 ? 26.482 23.694 12.758 1.00 7.91 177 GLN A C 1
ATOM 1295 O O . GLN A 1 177 ? 25.578 24.488 12.538 1.00 7.04 177 GLN A O 1
ATOM 1301 N N . HIS A 1 178 ? 26.703 22.621 12.004 1.00 6.09 178 HIS A N 1
ATOM 1302 C CA . HIS A 1 178 ? 25.846 22.323 10.876 1.00 6.66 178 HIS A CA 1
ATOM 1303 C C . HIS A 1 178 ? 24.589 21.696 11.510 1.00 7.02 178 HIS A C 1
ATOM 1304 O O . HIS A 1 178 ? 23.473 22.035 11.143 1.00 8.07 178 HIS A O 1
ATOM 1311 N N . ILE A 1 179 ? 24.791 20.794 12.473 1.00 9.41 179 ILE A N 1
ATOM 1312 C CA . ILE A 1 179 ? 23.705 20.127 13.177 1.00 7.35 179 ILE A CA 1
ATOM 1313 C C . ILE A 1 179 ? 24.101 20.081 14.639 1.00 8.88 179 ILE A C 1
ATOM 1314 O O . ILE A 1 179 ? 25.235 19.709 14.978 1.00 8.40 179 ILE A O 1
ATOM 1319 N N . VAL A 1 180 ? 23.190 20.514 15.512 1.00 8.44 180 VAL A N 1
ATOM 1320 C CA . VAL A 1 180 ? 23.454 20.515 16.950 1.00 8.76 180 VAL A CA 1
ATOM 1321 C C . VAL A 1 180 ? 22.216 20.066 17.719 1.00 10.12 180 VAL A C 1
ATOM 1322 O O . VAL A 1 180 ? 21.120 20.586 17.510 1.00 10.45 180 VAL A O 1
ATOM 1326 N N . LEU A 1 181 ? 22.394 19.045 18.556 1.00 10.05 181 LEU A N 1
ATOM 1327 C CA . LEU A 1 181 ? 21.327 18.486 19.389 1.00 11.10 181 LEU A CA 1
ATOM 1328 C C . LEU A 1 181 ? 21.632 18.664 20.879 1.00 9.52 181 LEU A C 1
ATOM 1329 O O . LEU A 1 181 ? 22.789 18.497 21.303 1.00 9.72 181 LEU A O 1
ATOM 1334 N N . GLY A 1 182 ? 20.613 18.994 21.676 1.00 10.29 182 GLY A N 1
ATOM 1335 C CA . GLY A 1 182 ? 20.809 19.155 23.117 1.00 10.82 182 GLY A CA 1
ATOM 1336 C C . GLY A 1 182 ? 20.701 20.589 23.605 1.00 12.22 182 GLY A C 1
ATOM 1337 O O . GLY A 1 182 ? 20.582 21.489 22.788 1.00 13.34 182 GLY A O 1
ATOM 1338 N N . THR A 1 183 ? 20.864 20.832 24.914 1.00 12.32 183 THR A N 1
ATOM 1339 C CA . THR A 1 183 ? 21.150 19.832 25.932 1.00 14.10 183 THR A CA 1
ATOM 1340 C C . THR A 1 183 ? 19.974 19.045 26.521 1.00 14.11 183 THR A C 1
ATOM 1341 O O . THR A 1 183 ? 20.170 18.201 27.406 1.00 13.81 183 THR A O 1
ATOM 1345 N N . SER A 1 184 ? 18.759 19.390 26.112 1.00 13.43 184 SER A N 1
ATOM 1346 C CA . SER A 1 184 ? 17.568 18.700 26.605 1.00 14.23 184 SER A CA 1
ATOM 1347 C C . SER A 1 184 ? 17.424 17.376 25.831 1.00 14.23 184 SER A C 1
ATOM 1348 O O . SER A 1 184 ? 18.245 17.074 24.961 1.00 15.45 184 SER A O 1
ATOM 1351 N N . ALA A 1 185 ? 16.402 16.597 26.163 1.00 13.49 185 ALA A N 1
ATOM 1352 C CA . ALA A 1 185 ? 16.169 15.323 25.495 1.00 13.08 185 ALA A CA 1
ATOM 1353 C C . ALA A 1 185 ? 15.605 15.514 24.085 1.00 12.18 185 ALA A C 1
ATOM 1354 O O . ALA A 1 185 ? 14.643 16.278 23.880 1.00 11.89 185 ALA A O 1
ATOM 1356 N N . ASP A 1 186 ? 16.213 14.837 23.108 1.00 11.71 186 ASP A N 1
ATOM 1357 C CA . ASP A 1 186 ? 15.764 14.920 21.706 1.00 12.36 186 ASP A CA 1
ATOM 1358 C C . ASP A 1 186 ? 15.130 13.604 21.239 1.00 12.41 186 ASP A C 1
ATOM 1359 O O . ASP A 1 186 ? 14.573 13.498 20.141 1.00 13.36 186 ASP A O 1
ATOM 1364 N N . ASN A 1 187 ? 15.221 12.600 22.106 1.00 12.20 187 ASN A N 1
ATOM 1365 C CA . ASN A 1 187 ? 14.658 11.284 21.846 1.00 11.29 187 ASN A CA 1
ATOM 1366 C C . ASN A 1 187 ? 14.986 10.652 20.491 1.00 11.34 187 ASN A C 1
ATOM 1367 O O . ASN A 1 187 ? 16.163 10.548 20.136 1.00 12.56 187 ASN A O 1
ATOM 1372 N N . ARG A 1 188 ? 13.971 10.270 19.722 1.00 11.21 188 ARG A N 1
ATOM 1373 C CA . ARG A 1 188 ? 14.179 9.635 18.411 1.00 11.66 188 ARG A CA 1
ATOM 1374 C C . ARG A 1 188 ? 14.507 10.559 17.254 1.00 11.12 188 ARG A C 1
ATOM 1375 O O . ARG A 1 188 ? 13.676 11.368 16.844 1.00 12.02 188 ARG A O 1
ATOM 1383 N N . VAL A 1 189 ? 15.728 10.420 16.729 1.00 9.22 189 VAL A N 1
ATOM 1384 C CA . VAL A 1 189 ? 16.198 11.242 15.617 1.00 8.12 189 VAL A CA 1
ATOM 1385 C C . VAL A 1 189 ? 16.954 10.417 14.595 1.00 8.33 189 VAL A C 1
ATOM 1386 O O . VAL A 1 189 ? 17.775 9.551 14.944 1.00 8.55 189 VAL A O 1
ATOM 1390 N N . THR A 1 190 ? 16.682 10.690 13.317 1.00 7.31 190 THR A N 1
ATOM 1391 C CA . THR A 1 190 ? 17.340 10.004 12.202 1.00 8.50 190 THR A CA 1
ATOM 1392 C C . THR A 1 190 ? 17.843 11.067 11.221 1.00 7.45 190 THR A C 1
ATOM 1393 O O . THR A 1 190 ? 17.075 11.938 10.813 1.00 5.80 190 THR A O 1
ATOM 1397 N N . ILE A 1 191 ? 19.148 11.034 10.951 1.00 5.98 191 ILE A N 1
ATOM 1398 C CA . ILE A 1 191 ? 19.805 11.959 10.034 1.00 5.92 191 ILE A CA 1
ATOM 1399 C C . ILE A 1 191 ? 20.311 11.023 8.966 1.00 6.90 191 ILE A C 1
ATOM 1400 O O . ILE A 1 191 ? 21.188 10.167 9.221 1.00 7.78 191 ILE A O 1
ATOM 1405 N N . SER A 1 192 ? 19.754 11.137 7.770 1.00 6.91 192 SER A N 1
ATOM 1406 C CA . SER A 1 192 ? 20.176 10.244 6.688 1.00 7.05 192 SER A CA 1
ATOM 1407 C C . SER A 1 192 ? 20.380 10.836 5.307 1.00 5.96 192 SER A C 1
ATOM 1408 O O . SER A 1 192 ? 19.738 11.807 4.931 1.00 7.23 192 SER A O 1
ATOM 1411 N N . TYR A 1 193 ? 21.239 10.166 4.548 1.00 6.81 193 TYR A N 1
ATOM 1412 C CA . TYR A 1 193 ? 21.584 10.523 3.184 1.00 5.97 193 TYR A CA 1
ATOM 1413 C C . TYR A 1 193 ? 21.793 12.037 2.967 1.00 7.88 193 TYR A C 1
ATOM 1414 O O . TYR A 1 193 ? 21.381 12.593 1.941 1.00 8.34 193 TYR A O 1
ATOM 1423 N N . SER A 1 194 ? 22.457 12.678 3.919 1.00 7.11 194 SER A N 1
ATOM 1424 C CA . SER A 1 194 ? 22.731 14.103 3.848 1.00 5.98 194 SER A CA 1
ATOM 1425 C C . SER A 1 194 ? 24.188 14.364 3.559 1.00 7.60 194 SER A C 1
ATOM 1426 O O . SER A 1 194 ? 25.019 13.481 3.740 1.00 8.63 194 SER A O 1
ATOM 1429 N N . LEU A 1 195 ? 24.495 15.569 3.101 1.00 7.97 195 LEU A N 1
ATOM 1430 C CA . LEU A 1 195 ? 25.857 15.971 2.778 1.00 6.35 195 LEU A CA 1
ATOM 1431 C C . LEU A 1 195 ? 26.254 17.115 3.691 1.00 7.01 195 LEU A C 1
ATOM 1432 O O . LEU A 1 195 ? 25.594 18.163 3.696 1.00 7.43 195 LEU A O 1
ATOM 1437 N N . ILE A 1 196 ? 27.282 16.897 4.500 1.00 7.27 196 ILE A N 1
ATOM 1438 C CA . ILE A 1 196 ? 27.766 17.917 5.412 1.00 8.77 196 ILE A CA 1
ATOM 1439 C C . ILE A 1 196 ? 29.035 18.389 4.697 1.00 9.63 196 ILE A C 1
ATOM 1440 O O . ILE A 1 196 ? 30.083 17.755 4.770 1.00 9.75 196 ILE A O 1
ATOM 1445 N N . ASP A 1 197 ? 28.892 19.460 3.923 1.00 9.91 197 ASP A N 1
ATOM 1446 C CA . ASP A 1 197 ? 30.001 20.023 3.166 1.00 9.40 197 ASP A CA 1
ATOM 1447 C C . ASP A 1 197 ? 30.817 20.962 4.029 1.00 9.37 197 ASP A C 1
ATOM 1448 O O . ASP A 1 197 ? 30.414 22.081 4.266 1.00 8.57 197 ASP A O 1
ATOM 1453 N N . GLY A 1 198 ? 31.995 20.495 4.446 1.00 7.97 198 GLY A N 1
ATOM 1454 C CA . GLY A 1 198 ? 32.878 21.279 5.290 1.00 7.91 198 GLY A CA 1
ATOM 1455 C C . GLY A 1 198 ? 33.839 22.234 4.611 1.00 7.33 198 GLY A C 1
ATOM 1456 O O . GLY A 1 198 ? 34.633 22.850 5.293 1.00 8.13 198 GLY A O 1
ATOM 1457 N N . ARG A 1 199 ? 33.783 22.355 3.294 1.00 7.65 199 ARG A N 1
ATOM 1458 C CA . ARG A 1 199 ? 34.675 23.259 2.562 1.00 7.32 199 ARG A CA 1
ATOM 1459 C C . ARG A 1 199 ? 34.256 24.690 2.866 1.00 8.27 199 ARG A C 1
ATOM 1460 O O . ARG A 1 199 ? 33.090 25.042 2.687 1.00 9.90 199 ARG A O 1
ATOM 1468 N N . SER A 1 200 ? 35.188 25.506 3.346 1.00 10.34 200 SER A N 1
ATOM 1469 C CA . SER A 1 200 ? 34.864 26.885 3.650 1.00 12.42 200 SER A CA 1
ATOM 1470 C C . SER A 1 200 ? 36.101 27.754 3.530 1.00 12.28 200 SER A C 1
ATOM 1471 O O . SER A 1 200 ? 37.228 27.271 3.710 1.00 12.74 200 SER A O 1
ATOM 1474 N N . ASP A 1 201 ? 35.886 29.030 3.211 1.00 13.38 201 ASP A N 1
ATOM 1475 C CA . ASP A 1 201 ? 36.980 29.977 3.062 1.00 14.15 201 ASP A CA 1
ATOM 1476 C C . ASP A 1 201 ? 37.563 30.336 4.415 1.00 13.46 201 ASP A C 1
ATOM 1477 O O . ASP A 1 201 ? 38.716 30.788 4.505 1.00 15.35 201 ASP A O 1
ATOM 1482 N N . TYR A 1 202 ? 36.771 30.159 5.468 1.00 11.46 202 TYR A N 1
ATOM 1483 C CA . TYR A 1 202 ? 37.220 30.478 6.821 1.00 11.82 202 TYR A CA 1
ATOM 1484 C C . TYR A 1 202 ? 37.073 29.225 7.677 1.00 13.01 202 TYR A C 1
ATOM 1485 O O . TYR A 1 202 ? 36.004 28.610 7.696 1.00 14.35 202 TYR A O 1
ATOM 1494 N N . SER A 1 203 ? 38.127 28.865 8.398 1.00 12.35 203 SER A N 1
ATOM 1495 C CA . SER A 1 203 ? 38.123 27.665 9.243 1.00 10.72 203 SER A CA 1
ATOM 1496 C C . SER A 1 203 ? 38.791 27.873 10.590 1.00 11.54 203 SER A C 1
ATOM 1497 O O . SER A 1 203 ? 39.801 28.571 10.673 1.00 12.70 203 SER A O 1
ATOM 1500 N N . ALA A 1 204 ? 38.268 27.232 11.635 1.00 11.77 204 ALA A N 1
ATOM 1501 C CA . ALA A 1 204 ? 38.852 27.364 12.971 1.00 12.82 204 ALA A CA 1
ATOM 1502 C C . ALA A 1 204 ? 40.244 26.680 12.983 1.00 14.46 204 ALA A C 1
ATOM 1503 O O . ALA A 1 204 ? 41.036 26.862 13.903 1.00 1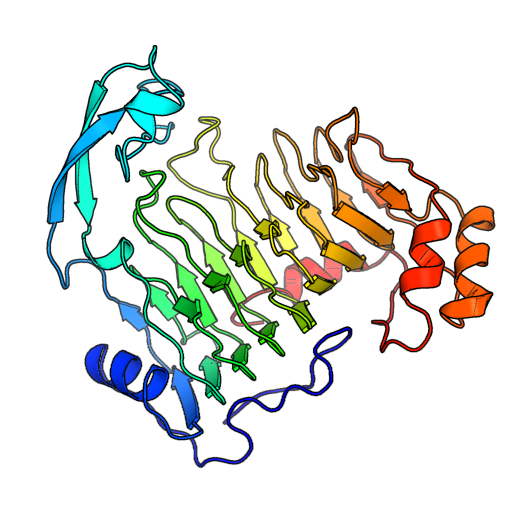5.96 204 ALA A O 1
ATOM 1505 N N . THR A 1 205 ? 40.504 25.834 11.996 1.00 13.60 205 THR A N 1
ATOM 1506 C CA . THR A 1 205 ? 41.789 25.139 11.914 1.00 13.17 205 THR A CA 1
ATOM 1507 C C . THR A 1 205 ? 42.613 25.754 10.772 1.00 13.58 205 THR A C 1
ATOM 1508 O O . THR A 1 205 ? 43.608 25.185 10.333 1.00 13.66 205 THR A O 1
ATOM 1512 N N . CYS A 1 206 ? 42.146 26.906 10.272 1.00 12.46 206 CYS A N 1
ATOM 1513 C CA . CYS A 1 206 ? 42.767 27.673 9.176 1.00 12.90 206 CYS A CA 1
ATOM 1514 C C . CYS A 1 206 ? 43.245 26.848 7.981 1.00 15.56 206 CYS A C 1
ATOM 1515 O O . CYS A 1 206 ? 44.209 27.227 7.304 1.00 17.15 206 CYS A O 1
ATOM 1518 N N . ASN A 1 207 ? 42.501 25.797 7.648 1.00 15.21 207 ASN A N 1
ATOM 1519 C CA . ASN A 1 207 ? 42.865 24.918 6.541 1.00 13.01 207 ASN A CA 1
ATOM 1520 C C . ASN A 1 207 ? 41.740 24.591 5.568 1.00 12.95 207 ASN A C 1
ATOM 1521 O O . ASN A 1 207 ? 41.773 23.529 4.911 1.00 13.02 207 ASN A O 1
ATOM 1526 N N . GLY A 1 208 ? 40.724 25.443 5.504 1.00 9.61 208 GLY A N 1
ATOM 1527 C CA . GLY A 1 208 ? 39.621 25.193 4.591 1.00 9.34 208 GLY A CA 1
ATOM 1528 C C . GLY A 1 208 ? 38.684 24.061 4.990 1.00 9.34 208 GLY A C 1
ATOM 1529 O O . GLY A 1 208 ? 37.802 23.688 4.200 1.00 10.27 208 GLY A O 1
ATOM 1530 N N . HIS A 1 209 ? 38.884 23.497 6.185 1.00 10.20 209 HIS A N 1
ATOM 1531 C CA . HIS A 1 209 ? 38.055 22.392 6.718 1.00 8.41 209 HIS A CA 1
ATOM 1532 C C . HIS A 1 209 ? 37.221 22.902 7.889 1.00 9.23 209 HIS A C 1
ATOM 1533 O O . HIS A 1 209 ? 37.768 23.489 8.814 1.00 10.53 209 HIS A O 1
ATOM 1540 N N . HIS A 1 210 ? 35.926 22.601 7.890 1.00 8.03 210 HIS A N 1
ATOM 1541 C CA . HIS A 1 210 ? 35.048 23.046 8.963 1.00 7.81 210 HIS A CA 1
ATOM 1542 C C . HIS A 1 210 ? 35.235 22.214 10.236 1.00 8.85 210 HIS A C 1
ATOM 1543 O O . HIS A 1 210 ? 35.203 20.975 10.186 1.00 9.62 210 HIS A O 1
ATOM 1550 N N . TYR A 1 211 ? 35.348 22.892 11.376 1.00 8.48 211 TYR A N 1
ATOM 1551 C CA . TYR A 1 211 ? 35.547 22.235 12.666 1.00 8.22 211 TYR A CA 1
ATOM 1552 C C . TYR A 1 211 ? 34.287 21.870 13.457 1.00 10.06 211 TYR A C 1
ATOM 1553 O O . TYR A 1 211 ? 34.284 20.932 14.267 1.00 11.10 211 TYR A O 1
ATOM 1562 N N . TRP A 1 212 ? 33.218 22.621 13.234 1.00 10.66 212 TRP A N 1
ATOM 1563 C CA . TRP A 1 212 ? 31.965 22.393 13.948 1.00 9.76 212 TRP A CA 1
ATOM 1564 C C . TRP A 1 212 ? 30.941 21.621 13.127 1.00 9.89 212 TRP A C 1
ATOM 1565 O O . TRP A 1 212 ? 29.988 22.202 12.600 1.00 7.84 212 TRP A O 1
ATOM 1576 N N . GLY A 1 213 ? 31.118 20.304 13.072 1.00 8.01 213 GLY A N 1
ATOM 1577 C CA . GLY A 1 213 ? 30.221 19.480 12.307 1.00 6.51 213 GLY A CA 1
ATOM 1578 C C . GLY A 1 213 ? 28.864 19.140 12.871 1.00 8.44 213 GLY A C 1
ATOM 1579 O O . GLY A 1 213 ? 27.852 19.816 12.580 1.00 7.16 213 GLY A O 1
ATOM 1580 N N . VAL A 1 214 ? 28.838 18.004 13.557 1.00 6.72 214 VAL A N 1
ATOM 1581 C CA . VAL A 1 214 ? 27.626 17.483 14.164 1.00 7.32 214 VAL A CA 1
ATOM 1582 C C . VAL A 1 214 ? 27.929 17.287 15.651 1.00 9.01 214 VAL A C 1
ATOM 1583 O O . VAL A 1 214 ? 28.857 16.546 16.045 1.00 10.48 214 VAL A O 1
ATOM 1587 N N . TYR A 1 215 ? 27.145 17.953 16.495 1.00 7.10 215 TYR A N 1
ATOM 1588 C CA . TYR A 1 215 ? 27.321 17.865 17.944 1.00 7.51 215 TYR A CA 1
ATOM 1589 C C . TYR A 1 215 ? 26.060 17.286 18.577 1.00 7.51 215 TYR A C 1
ATOM 1590 O O . TYR A 1 215 ? 25.000 17.909 18.559 1.00 8.94 215 TYR A O 1
ATOM 1599 N N . LEU A 1 216 ? 26.178 16.060 19.071 1.00 8.35 216 LEU A N 1
ATOM 1600 C CA . LEU A 1 216 ? 25.081 15.340 19.710 1.00 9.40 216 LEU A CA 1
ATOM 1601 C C . LEU A 1 216 ? 25.316 15.441 21.223 1.00 9.87 216 LEU A C 1
ATOM 1602 O O . LEU A 1 216 ? 26.087 14.680 21.813 1.00 10.66 216 LEU A O 1
ATOM 1607 N N . ASP A 1 217 ? 24.638 16.400 21.841 1.00 10.44 217 ASP A N 1
ATOM 1608 C CA . ASP A 1 217 ? 24.758 16.660 23.269 1.00 12.36 217 ASP A CA 1
ATOM 1609 C C . ASP A 1 217 ? 23.430 16.588 24.048 1.00 12.91 217 ASP A C 1
ATOM 1610 O O . ASP A 1 217 ? 23.268 17.255 25.066 1.00 13.20 217 ASP A O 1
ATOM 1615 N N . GLY A 1 218 ? 22.497 15.766 23.577 1.00 11.31 218 GLY A N 1
ATOM 1616 C CA . GLY A 1 218 ? 21.207 15.616 24.236 1.00 10.58 218 GLY A CA 1
ATOM 1617 C C . GLY A 1 218 ? 21.281 14.737 25.484 1.00 11.29 218 GLY A C 1
ATOM 1618 O O . GLY A 1 218 ? 22.188 13.911 25.616 1.00 11.72 218 GLY A O 1
ATOM 1619 N N . SER A 1 219 ? 20.274 14.851 26.339 1.00 10.88 219 SER A N 1
ATOM 1620 C CA . SER A 1 219 ? 20.209 14.091 27.586 1.00 13.35 219 SER A CA 1
ATOM 1621 C C . SER A 1 219 ? 19.466 12.753 27.604 1.00 14.93 219 SER A C 1
ATOM 1622 O O . SER A 1 219 ? 19.425 12.073 28.640 1.00 15.33 219 SER A O 1
ATOM 1625 N N . ASN A 1 220 ? 18.819 12.407 26.489 1.00 14.71 220 ASN A N 1
ATOM 1626 C CA . ASN A 1 220 ? 18.082 11.145 26.354 1.00 16.08 220 ASN A CA 1
ATOM 1627 C C . ASN A 1 220 ? 17.809 11.060 24.866 1.00 14.05 220 ASN A C 1
ATOM 1628 O O . ASN A 1 220 ? 16.685 11.270 24.401 1.00 13.45 220 ASN A O 1
ATOM 1633 N N . ASP A 1 221 ? 18.871 10.770 24.122 1.00 11.88 221 ASP A N 1
ATOM 1634 C CA . ASP A 1 221 ? 18.808 10.674 22.666 1.00 10.48 221 ASP A CA 1
ATOM 1635 C C . ASP A 1 221 ? 19.143 9.328 22.032 1.00 11.20 221 ASP A C 1
ATOM 1636 O O . ASP A 1 221 ? 20.022 8.594 22.513 1.00 12.33 221 ASP A O 1
ATOM 1641 N N . MET A 1 222 ? 18.468 9.043 20.926 1.00 9.19 222 MET A N 1
ATOM 1642 C CA . MET A 1 222 ? 18.658 7.806 20.176 1.00 10.69 222 MET A CA 1
ATOM 1643 C C . MET A 1 222 ? 18.735 8.299 18.752 1.00 9.45 222 MET A C 1
ATOM 1644 O O . MET A 1 222 ? 17.711 8.586 18.126 1.00 11.77 222 MET A O 1
ATOM 1649 N N . VAL A 1 223 ? 19.943 8.360 18.232 1.00 8.09 223 VAL A N 1
ATOM 1650 C CA . VAL A 1 223 ? 20.178 8.846 16.888 1.00 7.72 223 VAL A CA 1
ATOM 1651 C C . VAL A 1 223 ? 20.700 7.868 15.864 1.00 8.53 223 VAL A C 1
ATOM 1652 O O . VAL A 1 223 ? 21.691 7.180 16.093 1.00 9.46 223 VAL A O 1
ATOM 1656 N N . THR A 1 224 ? 20.051 7.825 14.708 1.00 9.97 224 THR A N 1
ATOM 1657 C CA . THR A 1 224 ? 20.482 6.927 13.624 1.00 9.02 224 THR A CA 1
ATOM 1658 C C . THR A 1 224 ? 21.152 7.882 12.635 1.00 10.46 224 THR A C 1
ATOM 1659 O O . THR A 1 224 ? 20.554 8.892 12.245 1.00 9.53 224 THR A O 1
ATOM 1663 N N . LEU A 1 225 ? 22.401 7.602 12.295 1.00 8.39 225 LEU A N 1
ATOM 1664 C CA . LEU A 1 225 ? 23.147 8.429 11.364 1.00 9.79 225 LEU A CA 1
ATOM 1665 C C . LEU A 1 225 ? 23.466 7.468 10.211 1.00 8.78 225 LEU A C 1
ATOM 1666 O O . LEU A 1 225 ? 24.407 6.662 10.290 1.00 7.59 225 LEU A O 1
ATOM 1671 N N . LYS A 1 226 ? 22.690 7.552 9.145 1.00 7.87 226 LYS A N 1
ATOM 1672 C CA . LYS A 1 226 ? 22.911 6.664 8.021 1.00 9.57 226 LYS A CA 1
ATOM 1673 C C . LYS A 1 226 ? 23.060 7.219 6.606 1.00 8.20 226 LYS A C 1
ATOM 1674 O O . LYS A 1 226 ? 22.283 8.059 6.176 1.00 8.82 226 LYS A O 1
ATOM 1680 N N . GLY A 1 227 ? 24.004 6.638 5.870 1.00 6.96 227 GLY A N 1
ATOM 1681 C CA . GLY A 1 227 ? 24.263 7.008 4.487 1.00 7.70 227 GLY A CA 1
ATOM 1682 C C . GLY A 1 227 ? 24.613 8.433 4.174 1.00 6.22 227 GLY A C 1
ATOM 1683 O O . GLY A 1 227 ? 24.366 8.905 3.070 1.00 6.66 227 GLY A O 1
ATOM 1684 N N . ASN A 1 228 ? 25.193 9.119 5.136 1.00 6.82 228 ASN A N 1
ATOM 1685 C CA . ASN A 1 228 ? 25.578 10.513 4.934 1.00 5.78 228 ASN A CA 1
ATOM 1686 C C . ASN A 1 228 ? 26.987 10.612 4.357 1.00 6.43 228 ASN A C 1
ATOM 1687 O O . ASN A 1 228 ? 27.766 9.659 4.405 1.00 7.14 228 ASN A O 1
ATOM 1692 N N . TYR A 1 229 ? 27.293 11.780 3.813 1.00 6.77 229 TYR A N 1
ATOM 1693 C CA . TYR A 1 229 ? 28.586 12.078 3.228 1.00 7.63 229 TYR A CA 1
ATOM 1694 C C . TYR A 1 229 ? 29.117 13.247 4.089 1.00 8.31 229 TYR A C 1
ATOM 1695 O O . TYR A 1 229 ? 28.558 14.347 4.066 1.00 9.13 229 TYR A O 1
ATOM 1704 N N . PHE A 1 230 ? 30.106 12.950 4.922 1.00 6.45 230 PHE A N 1
ATOM 1705 C CA . PHE A 1 230 ? 30.730 13.940 5.816 1.00 7.07 230 PHE A CA 1
ATOM 1706 C C . PHE A 1 230 ? 32.005 14.274 5.054 1.00 8.12 230 PHE A C 1
ATOM 1707 O O . PHE A 1 230 ? 32.952 13.490 5.015 1.00 7.83 230 PHE A O 1
ATOM 1715 N N . TYR A 1 231 ? 31.999 15.437 4.426 1.00 7.53 231 TYR A N 1
ATOM 1716 C CA . TYR A 1 231 ? 33.125 15.868 3.624 1.00 7.59 231 TYR A CA 1
ATOM 1717 C C . TYR A 1 231 ? 33.933 17.085 4.039 1.00 6.26 231 TYR A C 1
ATOM 1718 O O . TYR A 1 231 ? 33.378 18.128 4.339 1.00 7.31 231 TYR A O 1
ATOM 1727 N N . ASN A 1 232 ? 35.256 16.943 4.035 1.00 6.73 232 ASN A N 1
ATOM 1728 C CA . ASN A 1 232 ? 36.150 18.048 4.366 1.00 7.34 232 ASN A CA 1
ATOM 1729 C C . ASN A 1 232 ? 36.022 18.735 5.727 1.00 9.77 232 ASN A C 1
ATOM 1730 O O . ASN A 1 232 ? 36.016 19.970 5.803 1.00 10.36 232 ASN A O 1
ATOM 1735 N N . LEU A 1 233 ? 35.956 17.962 6.801 1.00 9.24 233 LEU A N 1
ATOM 1736 C CA . LEU A 1 233 ? 35.843 18.538 8.153 1.00 9.53 233 LEU A CA 1
ATOM 1737 C C . LEU A 1 233 ? 37.155 18.337 8.932 1.00 9.70 233 LEU A C 1
ATOM 1738 O O . LEU A 1 233 ? 38.052 17.606 8.478 1.00 8.40 233 LEU A O 1
ATOM 1743 N N . SER A 1 234 ? 37.285 18.988 10.085 1.00 7.06 234 SER A N 1
ATOM 1744 C CA . SER A 1 234 ? 38.494 18.862 10.893 1.00 7.28 234 SER A CA 1
ATOM 1745 C C . SER A 1 234 ? 38.213 18.520 12.368 1.00 8.10 234 SER A C 1
ATOM 1746 O O . SER A 1 234 ? 39.135 18.294 13.155 1.00 8.32 234 SER A O 1
ATOM 1749 N N . GLY A 1 235 ? 36.944 18.465 12.740 1.00 8.54 235 GLY A N 1
ATOM 1750 C CA . GLY A 1 235 ? 36.605 18.144 14.111 1.00 7.76 235 GLY A CA 1
ATOM 1751 C C . GLY A 1 235 ? 35.104 17.986 14.301 1.00 8.36 235 GLY A C 1
ATOM 1752 O O . GLY A 1 23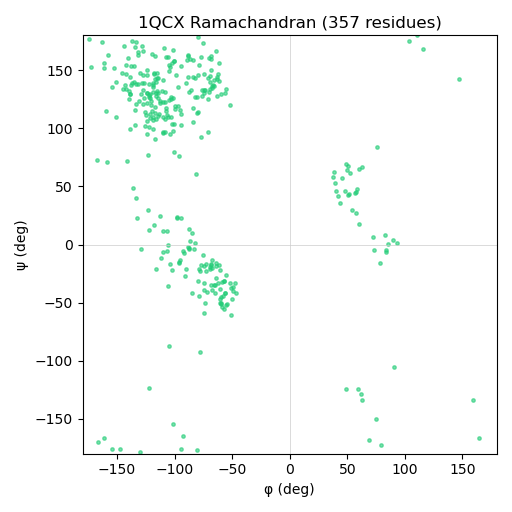5 ? 34.330 18.123 13.339 1.00 7.93 235 GLY A O 1
ATOM 1753 N N . ARG A 1 236 ? 34.710 17.632 15.521 1.00 8.21 236 ARG A N 1
ATOM 1754 C CA . ARG A 1 236 ? 33.305 17.443 15.893 1.00 8.54 236 ARG A CA 1
ATOM 1755 C C . ARG A 1 236 ? 32.509 16.802 14.774 1.00 8.99 236 ARG A C 1
ATOM 1756 O O . ARG A 1 236 ? 31.483 17.342 14.340 1.00 8.00 236 ARG A O 1
ATOM 1764 N N . MET A 1 237 ? 32.949 15.622 14.365 1.00 8.09 237 MET A N 1
ATOM 1765 C CA . MET A 1 237 ? 32.256 14.940 13.285 1.00 7.14 237 MET A CA 1
ATOM 1766 C C . MET A 1 237 ? 32.142 13.431 13.451 1.00 7.73 237 MET A C 1
ATOM 1767 O O . MET A 1 237 ? 32.839 12.677 12.783 1.00 9.16 237 MET A O 1
ATOM 1772 N N . PRO A 1 238 ? 31.303 12.974 14.388 1.00 8.23 238 PRO A N 1
ATOM 1773 C CA . PRO A 1 238 ? 30.495 13.817 15.268 1.00 7.29 238 PRO A CA 1
ATOM 1774 C C . PRO A 1 238 ? 31.042 13.843 16.696 1.00 7.46 238 PRO A C 1
ATOM 1775 O O . PRO A 1 238 ? 31.898 13.028 17.049 1.00 7.95 238 PRO A O 1
ATOM 1779 N N . LYS A 1 239 ? 30.634 14.850 17.465 1.00 7.23 239 LYS A N 1
ATOM 1780 C CA . LYS A 1 239 ? 31.052 14.970 18.865 1.00 7.88 239 LYS A CA 1
ATOM 1781 C C . LYS A 1 239 ? 29.812 14.406 19.563 1.00 9.96 239 LYS A C 1
ATOM 1782 O O . LYS A 1 239 ? 28.705 14.904 19.340 1.00 10.67 239 LYS A O 1
ATOM 1788 N N . VAL A 1 240 ? 29.986 13.322 20.309 1.00 10.79 240 VAL A N 1
ATOM 1789 C CA . VAL A 1 240 ? 28.897 12.656 21.017 1.00 11.19 240 VAL A CA 1
ATOM 1790 C C . VAL A 1 240 ? 29.120 12.575 22.533 1.00 12.49 240 VAL A C 1
ATOM 1791 O O . VAL A 1 240 ? 30.164 12.109 22.988 1.00 14.74 240 VAL A O 1
ATOM 1795 N N . GLN A 1 241 ? 28.107 12.988 23.303 1.00 12.58 241 GLN A N 1
ATOM 1796 C CA . GLN A 1 241 ? 28.145 12.955 24.762 1.00 14.30 241 GLN A CA 1
ATOM 1797 C C . GLN A 1 241 ? 26.728 13.172 25.318 1.00 14.73 241 GLN A C 1
ATOM 1798 O O . GLN A 1 241 ? 25.762 13.139 24.554 1.00 12.60 241 GLN A O 1
ATOM 1804 N N . GLY A 1 242 ? 26.604 13.378 26.635 1.00 15.03 242 GLY A N 1
ATOM 1805 C CA . GLY A 1 242 ? 25.302 13.596 27.264 1.00 14.03 242 GLY A CA 1
ATOM 1806 C C . GLY A 1 242 ? 24.770 12.242 27.675 1.00 13.00 242 GLY A C 1
ATOM 1807 O O . GLY A 1 242 ? 25.214 11.666 28.684 1.00 15.14 242 GLY A O 1
ATOM 1808 N N . ASN A 1 243 ? 23.804 11.759 26.918 1.00 11.88 243 ASN A N 1
ATOM 1809 C CA . ASN A 1 243 ? 23.178 10.448 27.146 1.00 13.35 243 ASN A CA 1
ATOM 1810 C C . ASN A 1 243 ? 22.599 10.175 25.778 1.00 12.66 243 ASN A C 1
ATOM 1811 O O . ASN A 1 243 ? 21.384 10.240 25.552 1.00 12.52 243 ASN A O 1
ATOM 1816 N N . THR A 1 244 ? 23.515 9.899 24.855 1.00 12.88 244 THR A N 1
ATOM 1817 C CA . THR A 1 244 ? 23.172 9.637 23.467 1.00 10.67 244 THR A CA 1
ATOM 1818 C C . THR A 1 244 ? 23.635 8.294 22.934 1.00 9.06 244 THR A C 1
ATOM 1819 O O . THR A 1 244 ? 24.826 7.958 23.012 1.00 9.41 244 THR A O 1
ATOM 1823 N N . LEU A 1 245 ? 22.691 7.546 22.380 1.00 9.03 245 LEU A N 1
ATOM 1824 C CA . LEU A 1 245 ? 22.979 6.245 21.811 1.00 9.99 245 LEU A CA 1
ATOM 1825 C C . LEU A 1 245 ? 23.054 6.592 20.321 1.00 9.31 245 LEU A C 1
ATOM 1826 O O . LEU A 1 245 ? 22.081 7.064 19.731 1.00 9.94 245 LEU A O 1
ATOM 1831 N N . LEU A 1 246 ? 24.222 6.407 19.723 1.00 7.35 246 LEU A N 1
ATOM 1832 C CA . LEU A 1 246 ? 24.399 6.708 18.302 1.00 8.00 246 LEU A CA 1
ATOM 1833 C C . LEU A 1 246 ? 24.688 5.481 17.447 1.00 7.15 246 LEU A C 1
ATOM 1834 O O . LEU A 1 246 ? 25.618 4.725 17.711 1.00 9.25 246 LEU A O 1
ATOM 1839 N N . HIS A 1 247 ? 23.889 5.303 16.416 1.00 7.14 247 HIS A N 1
ATOM 1840 C CA . HIS A 1 247 ? 24.066 4.189 15.519 1.00 7.70 247 HIS A CA 1
ATOM 1841 C C . HIS A 1 247 ? 24.610 4.807 14.218 1.00 7.23 247 HIS A C 1
ATOM 1842 O O . HIS A 1 247 ? 23.846 5.389 13.448 1.00 7.89 247 HIS A O 1
ATOM 1849 N N . ALA A 1 248 ? 25.936 4.770 14.041 1.00 7.11 248 ALA A N 1
ATOM 1850 C CA . ALA A 1 248 ? 26.594 5.327 12.856 1.00 6.28 248 ALA A CA 1
ATOM 1851 C C . ALA A 1 248 ? 26.783 4.197 11.843 1.00 7.22 248 ALA A C 1
ATOM 1852 O O . ALA A 1 248 ? 27.708 3.388 11.970 1.00 7.17 248 ALA A O 1
ATOM 1854 N N . VAL A 1 249 ? 25.931 4.192 10.827 1.00 8.05 249 VAL A N 1
ATOM 1855 C CA . VAL A 1 249 ? 25.948 3.175 9.778 1.00 9.49 249 VAL A CA 1
ATOM 1856 C C . VAL A 1 249 ? 26.115 3.688 8.346 1.00 8.82 249 VAL A C 1
ATOM 1857 O O . VAL A 1 249 ? 25.430 4.604 7.921 1.00 9.48 249 VAL A O 1
ATOM 1861 N N . ASN A 1 250 ? 26.930 2.981 7.578 1.00 6.49 250 ASN A N 1
ATOM 1862 C CA . ASN A 1 250 ? 27.207 3.281 6.180 1.00 6.91 250 ASN A CA 1
ATOM 1863 C C . ASN A 1 250 ? 27.386 4.746 5.768 1.00 8.38 250 ASN A C 1
ATOM 1864 O O . ASN A 1 250 ? 26.789 5.215 4.780 1.00 8.45 250 ASN A O 1
ATOM 1869 N N . ASN A 1 251 ? 28.174 5.486 6.541 1.00 7.87 251 ASN A N 1
ATOM 1870 C CA . ASN A 1 251 ? 28.429 6.897 6.213 1.00 8.83 251 ASN A CA 1
ATOM 1871 C C . ASN A 1 251 ? 29.830 6.946 5.587 1.00 7.97 251 ASN A C 1
ATOM 1872 O O . ASN A 1 251 ? 30.641 6.043 5.819 1.00 8.82 251 ASN A O 1
ATOM 1877 N N . LEU A 1 252 ? 30.100 7.971 4.782 1.00 7.52 252 LEU A N 1
ATOM 1878 C CA . LEU A 1 252 ? 31.403 8.145 4.144 1.00 8.31 252 LEU A CA 1
ATOM 1879 C C . LEU A 1 252 ? 32.037 9.366 4.825 1.00 7.49 252 LEU A C 1
ATOM 1880 O O . LEU A 1 252 ? 31.405 10.427 4.883 1.00 8.90 252 LEU A O 1
ATOM 1885 N N . PHE A 1 253 ? 33.219 9.186 5.408 1.00 7.05 253 PHE A N 1
ATOM 1886 C CA . PHE A 1 253 ? 33.953 10.271 6.085 1.00 7.62 253 PHE A CA 1
ATOM 1887 C C . PHE A 1 253 ? 35.069 10.462 5.066 1.00 9.37 253 PHE A C 1
ATOM 1888 O O . PHE A 1 253 ? 35.832 9.530 4.821 1.00 9.97 253 PHE A O 1
ATOM 1896 N N . HIS A 1 254 ? 35.211 11.668 4.532 1.00 8.45 254 HIS A N 1
ATOM 1897 C CA . HIS A 1 254 ? 36.223 11.923 3.516 1.00 9.22 254 HIS A CA 1
ATOM 1898 C C . HIS A 1 254 ? 36.980 13.234 3.605 1.00 9.19 254 HIS A C 1
ATOM 1899 O O . HIS A 1 254 ? 36.387 14.293 3.726 1.00 7.88 254 HIS A O 1
ATOM 1906 N N . ASN A 1 255 ? 38.297 13.134 3.495 1.00 8.15 255 ASN A N 1
ATOM 1907 C CA . ASN A 1 255 ? 39.208 14.270 3.528 1.00 8.52 255 ASN A CA 1
ATOM 1908 C C . ASN A 1 255 ? 39.171 15.096 4.805 1.00 7.98 255 ASN A C 1
ATOM 1909 O O . ASN A 1 255 ? 38.783 16.280 4.781 1.00 10.46 255 ASN A O 1
ATOM 1914 N N . PHE A 1 256 ? 39.571 14.488 5.922 1.00 7.03 256 PHE A N 1
ATOM 1915 C CA . PHE A 1 256 ? 39.597 15.185 7.208 1.00 5.46 256 PHE A CA 1
ATOM 1916 C C . PHE A 1 256 ? 41.036 15.473 7.640 1.00 10.07 256 PHE A C 1
ATOM 1917 O O . PHE A 1 256 ? 41.779 14.538 7.974 1.00 9.16 256 PHE A O 1
ATOM 1925 N N . ASP A 1 257 ? 41.448 16.741 7.587 1.00 8.73 257 ASP A N 1
ATOM 1926 C CA . ASP A 1 257 ? 42.789 17.124 7.995 1.00 10.21 257 ASP A CA 1
ATOM 1927 C C . ASP A 1 257 ? 42.502 17.556 9.428 1.00 10.57 257 ASP A C 1
ATOM 1928 O O . ASP A 1 257 ? 42.364 18.751 9.722 1.00 13.04 257 ASP A O 1
ATOM 1933 N N . GLY A 1 258 ? 42.321 16.559 10.282 1.00 10.18 258 GLY A N 1
ATOM 1934 C CA . GLY A 1 258 ? 42.019 16.770 11.685 1.00 9.11 258 GLY A CA 1
ATOM 1935 C C . GLY A 1 258 ? 41.373 15.475 12.178 1.00 11.41 258 GLY A C 1
ATOM 1936 O O . GLY A 1 258 ? 41.825 14.388 11.811 1.00 12.99 258 GLY A O 1
ATOM 1937 N N . HIS A 1 259 ? 40.265 15.557 12.907 1.00 10.35 259 HIS A N 1
ATOM 1938 C CA . HIS A 1 259 ? 39.625 14.347 13.422 1.00 9.90 259 HIS A CA 1
ATOM 1939 C C . HIS A 1 259 ? 38.133 14.258 13.183 1.00 10.20 259 HIS A C 1
ATOM 1940 O O . HIS A 1 259 ? 37.479 15.254 12.889 1.00 9.29 259 HIS A O 1
ATOM 1947 N N . ALA A 1 260 ? 37.601 13.053 13.380 1.00 7.74 260 ALA A N 1
ATOM 1948 C CA . ALA A 1 260 ? 36.183 12.797 13.201 1.00 8.41 260 ALA A CA 1
ATOM 1949 C C . ALA A 1 260 ? 35.456 12.664 14.541 1.00 9.62 260 ALA A C 1
ATOM 1950 O O . ALA A 1 260 ? 34.994 13.658 15.103 1.00 8.89 260 ALA A O 1
ATOM 1952 N N . PHE A 1 261 ? 35.418 11.453 15.100 1.00 8.07 261 PHE A N 1
ATOM 1953 C CA . PHE A 1 261 ? 34.743 11.227 16.379 1.00 8.30 261 PHE A CA 1
ATOM 1954 C C . PHE A 1 261 ? 35.395 11.794 17.644 1.00 10.09 261 PHE A C 1
ATOM 1955 O O . PHE A 1 261 ? 36.627 11.780 17.796 1.00 9.36 261 PHE A O 1
ATOM 1963 N N . GLU A 1 262 ? 34.539 12.254 18.549 1.00 9.40 262 GLU A N 1
ATOM 1964 C CA . GLU A 1 262 ? 34.910 12.808 19.856 1.00 9.40 262 GLU A CA 1
ATOM 1965 C C . GLU A 1 262 ? 33.812 12.157 20.699 1.00 9.28 262 GLU A C 1
ATOM 1966 O O . GLU A 1 262 ? 32.650 12.578 20.650 1.00 8.57 262 GLU A O 1
ATOM 1972 N N . ILE A 1 263 ? 34.145 11.064 21.377 1.00 10.31 263 ILE A N 1
ATOM 1973 C CA . ILE A 1 263 ? 33.185 10.353 22.209 1.00 9.83 263 ILE A CA 1
ATOM 1974 C C . ILE A 1 263 ? 33.393 10.657 23.695 1.00 11.94 263 ILE A C 1
ATOM 1975 O O . ILE A 1 263 ? 34.370 10.205 24.313 1.00 11.15 263 ILE A O 1
ATOM 1980 N N . GLY A 1 264 ? 32.517 11.507 24.239 1.00 11.23 264 GLY A N 1
ATOM 1981 C CA . GLY A 1 264 ? 32.610 11.878 25.636 1.00 11.03 264 GLY A CA 1
ATOM 1982 C C . GLY A 1 264 ? 31.755 11.044 26.567 1.00 12.19 264 GLY A C 1
ATOM 1983 O O . GLY A 1 264 ? 31.126 10.059 26.152 1.00 11.71 264 GLY A O 1
ATOM 1984 N N . THR A 1 265 ? 31.761 11.431 27.834 1.00 13.10 265 THR A N 1
ATOM 1985 C CA . THR A 1 265 ? 30.987 10.729 28.833 1.00 14.89 265 THR A CA 1
ATOM 1986 C C . THR A 1 265 ? 29.507 10.782 28.441 1.00 14.14 265 THR A C 1
ATOM 1987 O O . THR A 1 265 ? 28.987 11.838 28.062 1.00 15.50 265 THR A O 1
ATOM 1991 N N . GLY A 1 266 ? 28.863 9.621 28.438 1.00 13.30 266 GLY A N 1
ATOM 1992 C CA . GLY A 1 266 ? 27.457 9.564 28.085 1.00 12.01 266 GLY A CA 1
ATOM 1993 C C . GLY A 1 266 ? 27.236 9.285 26.612 1.00 11.87 266 GLY A C 1
ATOM 1994 O O . GLY A 1 266 ? 26.097 9.281 26.140 1.00 12.55 266 GLY A O 1
ATOM 1995 N N . GLY A 1 267 ? 28.322 9.115 25.867 1.00 11.11 267 GLY A N 1
ATOM 1996 C CA . GLY A 1 267 ? 28.197 8.841 24.451 1.00 9.84 267 GLY A CA 1
ATOM 1997 C C . GLY A 1 267 ? 28.407 7.353 24.265 1.00 10.92 267 GLY A C 1
ATOM 1998 O O . GLY A 1 267 ? 29.398 6.820 24.758 1.00 12.16 267 GLY A O 1
ATOM 1999 N N . TYR A 1 268 ? 27.451 6.684 23.620 1.00 10.09 268 TYR A N 1
ATOM 2000 C CA . TYR A 1 268 ? 27.507 5.243 23.360 1.00 9.76 268 TYR A CA 1
ATOM 2001 C C . TYR A 1 268 ? 27.423 5.139 21.851 1.00 10.13 268 TYR A C 1
ATOM 200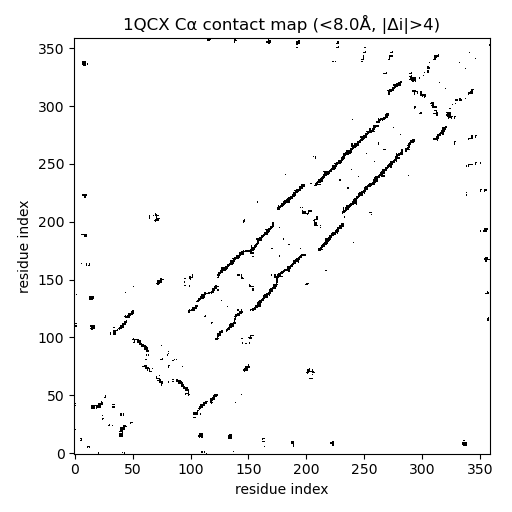2 O O . TYR A 1 268 ? 26.369 5.419 21.275 1.00 11.36 268 TYR A O 1
ATOM 2011 N N . VAL A 1 269 ? 28.497 4.707 21.213 1.00 7.70 269 VAL A N 1
ATOM 2012 C CA . VAL A 1 269 ? 28.507 4.603 19.763 1.00 6.49 269 VAL A CA 1
ATOM 2013 C C . VAL A 1 269 ? 28.672 3.212 19.174 1.00 7.14 269 VAL A C 1
ATOM 2014 O O . VAL A 1 269 ? 29.561 2.473 19.579 1.00 8.99 269 VAL A O 1
ATOM 2018 N N . LEU A 1 270 ? 27.807 2.867 18.235 1.00 7.25 270 LEU A N 1
ATOM 2019 C CA . LEU A 1 270 ? 27.854 1.568 17.553 1.00 8.86 270 LEU A CA 1
ATOM 2020 C C . LEU A 1 270 ? 28.149 2.011 16.113 1.00 8.28 270 LEU A C 1
ATOM 2021 O O . LEU A 1 270 ? 27.303 2.634 15.473 1.00 7.78 270 LEU A O 1
ATOM 2026 N N . ALA A 1 271 ? 29.365 1.763 15.644 1.00 8.16 271 ALA A N 1
ATOM 2027 C CA . ALA A 1 271 ? 29.748 2.148 14.294 1.00 8.23 271 ALA A CA 1
ATOM 2028 C C . ALA A 1 271 ? 29.985 0.916 13.426 1.00 8.49 271 ALA A C 1
ATOM 2029 O O . ALA A 1 271 ? 30.813 0.070 13.759 1.00 9.99 271 ALA A O 1
ATOM 2031 N N . GLU A 1 272 ? 29.273 0.840 12.309 1.00 7.97 272 GLU A N 1
ATOM 2032 C CA . GLU A 1 272 ? 29.406 -0.283 11.389 1.00 8.88 272 GLU A CA 1
ATOM 2033 C C . GLU A 1 272 ? 29.224 0.144 9.940 1.00 9.01 272 GLU A C 1
ATOM 2034 O O . GLU A 1 272 ? 28.459 1.062 9.651 1.00 7.76 272 GLU A O 1
ATOM 2040 N N . GLY A 1 273 ? 29.937 -0.537 9.050 1.00 7.43 273 GLY A N 1
ATOM 2041 C CA . GLY A 1 273 ? 29.852 -0.261 7.627 1.00 8.04 273 GLY A CA 1
ATOM 2042 C C . GLY A 1 273 ? 30.217 1.117 7.110 1.00 7.95 273 GLY A C 1
ATOM 2043 O O . GLY A 1 273 ? 29.818 1.482 6.007 1.00 9.37 273 GLY A O 1
ATOM 2044 N N . ASN A 1 274 ? 30.937 1.909 7.892 1.00 7.71 274 ASN A N 1
ATOM 2045 C CA . ASN A 1 274 ? 31.333 3.250 7.437 1.00 7.83 274 ASN A CA 1
ATOM 2046 C C . ASN A 1 274 ? 32.630 3.152 6.660 1.00 9.63 274 ASN A C 1
ATOM 2047 O O . ASN A 1 274 ? 33.374 2.178 6.803 1.00 10.80 274 ASN A O 1
ATOM 2052 N N . VAL A 1 275 ? 32.912 4.153 5.848 1.00 7.67 275 VAL A N 1
ATOM 2053 C CA . VAL A 1 275 ? 34.137 4.171 5.065 1.00 7.93 275 VAL A CA 1
ATOM 2054 C C . VAL A 1 275 ? 34.861 5.458 5.467 1.00 7.98 275 VAL A C 1
ATOM 2055 O O . VAL A 1 275 ? 34.235 6.530 5.523 1.00 8.80 275 VAL A O 1
ATOM 2059 N N . PHE A 1 276 ? 36.141 5.337 5.827 1.00 8.62 276 PHE A N 1
ATOM 2060 C CA . PHE A 1 276 ? 36.966 6.473 6.231 1.00 8.95 276 PHE A CA 1
ATOM 2061 C C . PHE A 1 276 ? 38.034 6.614 5.160 1.00 9.96 276 PHE A C 1
ATOM 2062 O O . PHE A 1 276 ? 38.883 5.732 4.984 1.00 11.31 276 PHE A O 1
ATOM 2070 N N . GLN A 1 277 ? 37.967 7.694 4.397 1.00 8.38 277 GLN A N 1
ATOM 2071 C CA . GLN A 1 277 ? 38.940 7.906 3.344 1.00 8.62 277 GLN A CA 1
ATOM 2072 C C . GLN A 1 277 ? 39.666 9.223 3.611 1.00 8.45 277 GLN A C 1
ATOM 2073 O O . GLN A 1 277 ? 39.051 10.278 3.652 1.00 8.16 277 GLN A O 1
ATOM 2079 N N . ASP A 1 278 ? 40.980 9.142 3.779 1.00 10.33 278 ASP A N 1
ATOM 2080 C CA . ASP A 1 278 ? 41.825 10.300 4.041 1.00 10.39 278 ASP A CA 1
ATOM 2081 C C . ASP A 1 278 ? 41.400 11.066 5.302 1.00 9.20 278 ASP A C 1
ATOM 2082 O O . ASP A 1 278 ? 41.246 12.308 5.275 1.00 9.25 278 ASP A O 1
ATOM 2087 N N . VAL A 1 279 ? 41.127 10.331 6.369 1.00 7.86 279 VAL A N 1
ATOM 2088 C CA . VAL A 1 279 ? 40.724 10.941 7.628 1.00 8.81 279 VAL A CA 1
ATOM 2089 C C . VAL A 1 279 ? 41.919 10.719 8.562 1.00 10.98 279 VAL A C 1
ATOM 2090 O O . VAL A 1 279 ? 42.208 9.579 8.950 1.00 11.59 279 VAL A O 1
ATOM 2094 N N . ASN A 1 280 ? 42.636 11.790 8.899 1.00 10.65 280 ASN A N 1
ATOM 2095 C CA . ASN A 1 280 ? 43.804 11.673 9.772 1.00 11.70 280 ASN A CA 1
ATOM 2096 C C . ASN A 1 280 ? 43.571 10.924 11.075 1.00 12.17 280 ASN A C 1
ATOM 2097 O O . ASN A 1 280 ? 44.235 9.908 11.343 1.00 14.40 280 ASN A O 1
ATOM 2102 N N . VAL A 1 281 ? 42.669 11.432 11.906 1.00 8.97 281 VAL A N 1
ATOM 2103 C CA . VAL A 1 281 ? 42.368 10.799 13.187 1.00 8.76 281 VAL A CA 1
ATOM 2104 C C . VAL A 1 281 ? 40.885 10.439 13.152 1.00 9.91 281 VAL A C 1
ATOM 2105 O O . VAL A 1 281 ? 40.036 11.311 13.094 1.00 9.84 281 VAL A O 1
ATOM 2109 N N . VAL A 1 282 ? 40.588 9.143 13.172 1.00 9.79 282 VAL A N 1
ATOM 2110 C CA . VAL A 1 282 ? 39.211 8.646 13.132 1.00 8.98 282 VAL A CA 1
ATOM 2111 C C . VAL A 1 282 ? 38.478 8.892 14.447 1.00 10.15 282 VAL A C 1
ATOM 2112 O O . VAL A 1 282 ? 37.306 9.283 14.454 1.00 10.14 282 VAL A O 1
ATOM 2116 N N . VAL A 1 283 ? 39.174 8.676 15.555 1.00 11.03 283 VAL A N 1
ATOM 2117 C CA . VAL A 1 283 ? 38.587 8.895 16.864 1.00 14.09 283 VAL A CA 1
ATOM 2118 C C . VAL A 1 283 ? 39.668 9.488 17.784 1.00 16.31 283 VAL A C 1
ATOM 2119 O O . VAL A 1 283 ? 40.824 9.060 17.738 1.00 16.00 283 VAL A O 1
ATOM 2123 N N . GLU A 1 284 ? 39.323 10.532 18.532 1.00 18.24 284 GLU A N 1
ATOM 2124 C CA . GLU A 1 284 ? 40.271 11.160 19.446 1.00 22.14 284 GLU A CA 1
ATOM 2125 C C . GLU A 1 284 ? 40.370 10.254 20.642 1.00 23.19 284 GLU A C 1
ATOM 2126 O O . GLU A 1 284 ? 39.350 9.859 21.191 1.00 23.24 284 GLU A O 1
ATOM 2132 N N . THR A 1 285 ? 41.583 9.879 21.021 1.00 25.20 285 THR A N 1
ATOM 2133 C CA . THR A 1 285 ? 41.788 8.997 22.166 1.00 29.67 285 THR A CA 1
ATOM 2134 C C . THR A 1 285 ? 42.547 9.765 23.240 1.00 31.12 285 THR A C 1
ATOM 2135 O O . THR A 1 285 ? 43.352 10.648 22.910 1.00 32.88 285 THR A O 1
ATOM 2139 N N . PRO A 1 286 ? 42.293 9.474 24.525 1.00 32.06 286 PRO A N 1
ATOM 2140 C CA . PRO A 1 286 ? 41.337 8.498 25.061 1.00 30.20 286 PRO A CA 1
ATOM 2141 C C . PRO A 1 286 ? 39.857 8.886 24.984 1.00 28.16 286 PRO A C 1
ATOM 2142 O O . PRO A 1 286 ? 39.482 10.061 25.099 1.00 28.69 286 PRO A O 1
ATOM 2146 N N . ILE A 1 287 ? 39.043 7.860 24.799 1.00 25.09 287 ILE A N 1
ATOM 2147 C CA . ILE A 1 287 ? 37.603 7.961 24.690 1.00 22.71 287 ILE A CA 1
ATOM 2148 C C . ILE A 1 287 ? 37.024 7.936 26.102 1.00 21.87 287 ILE A C 1
ATOM 2149 O O . ILE A 1 287 ? 37.431 7.117 26.922 1.00 20.78 287 ILE A O 1
ATOM 2154 N N . SER A 1 288 ? 36.116 8.860 26.391 1.00 19.52 288 SER A N 1
ATOM 2155 C CA . SER A 1 288 ? 35.480 8.939 27.713 1.00 19.29 288 SER A CA 1
ATOM 2156 C C . SER A 1 288 ? 34.142 8.221 27.731 1.00 17.93 288 SER A C 1
ATOM 2157 O O . SER A 1 288 ? 33.564 7.991 28.786 1.00 19.47 288 SER A O 1
ATOM 2160 N N . GLY A 1 289 ? 33.617 7.948 26.544 1.00 15.69 289 GLY A N 1
ATOM 2161 C CA . GLY A 1 289 ? 32.348 7.261 26.413 1.00 13.35 289 GLY A CA 1
ATOM 2162 C C . GLY A 1 289 ? 32.580 5.798 26.064 1.00 14.05 289 GLY A C 1
ATOM 2163 O O . GLY A 1 289 ? 33.652 5.257 26.365 1.00 15.37 289 GLY A O 1
ATOM 2164 N N . GLN A 1 290 ? 31.614 5.159 25.412 1.00 12.60 290 GLN A N 1
ATOM 2165 C CA . GLN A 1 290 ? 31.734 3.755 25.032 1.00 12.47 290 GLN A CA 1
ATOM 2166 C C . GLN A 1 290 ? 31.678 3.594 23.517 1.00 12.78 290 GLN A C 1
ATOM 2167 O O . GLN A 1 290 ? 30.948 4.315 22.834 1.00 12.61 290 GLN A O 1
ATOM 2173 N N . LEU A 1 291 ? 32.391 2.593 23.008 1.00 10.18 291 LEU A N 1
ATOM 2174 C CA . LEU A 1 291 ? 32.429 2.341 21.574 1.00 10.42 291 LEU A CA 1
ATOM 2175 C C . LEU A 1 291 ? 32.501 0.880 21.130 1.00 10.73 291 LEU A C 1
ATOM 2176 O O . LEU A 1 291 ? 33.254 0.079 21.689 1.00 11.36 291 LEU A O 1
ATOM 2181 N N . PHE A 1 292 ? 31.673 0.548 20.150 1.00 9.13 292 PHE A N 1
ATOM 2182 C CA . PHE A 1 292 ? 31.639 -0.790 19.572 1.00 9.88 292 PHE A CA 1
ATOM 2183 C C . PHE A 1 292 ? 31.828 -0.413 18.100 1.00 10.03 292 PHE A C 1
ATOM 2184 O O . PHE A 1 292 ? 30.887 0.080 17.444 1.00 10.50 292 PHE A O 1
ATOM 2192 N N . SER A 1 293 ? 33.054 -0.588 17.592 1.00 8.76 293 SER A N 1
ATOM 2193 C CA . SER A 1 293 ? 33.335 -0.246 16.203 1.00 8.66 293 SER A CA 1
ATOM 2194 C C . SER A 1 293 ? 33.308 -1.412 15.221 1.00 9.47 293 SER A C 1
ATOM 2195 O O . SER A 1 293 ? 33.909 -1.339 14.170 1.00 9.37 293 SER A O 1
ATOM 2198 N N . SER A 1 294 ? 32.603 -2.485 15.565 1.00 9.92 294 SER A N 1
ATOM 2199 C CA . SER A 1 294 ? 32.501 -3.674 14.699 1.00 8.78 294 SER A CA 1
ATOM 2200 C C . SER A 1 294 ? 33.918 -4.003 14.178 1.00 9.91 294 SER A C 1
ATOM 2201 O O . SER A 1 294 ? 34.120 -4.175 12.968 1.00 10.58 294 SER A O 1
ATOM 2204 N N . PRO A 1 295 ? 34.879 -4.217 15.102 1.00 11.36 295 PRO A N 1
ATOM 2205 C CA . PRO A 1 295 ? 36.285 -4.507 14.810 1.00 10.67 295 PRO A CA 1
ATOM 2206 C C . PRO A 1 295 ? 36.726 -5.687 13.950 1.00 11.17 295 PRO A C 1
ATOM 2207 O O . PRO A 1 295 ? 37.790 -5.599 13.354 1.00 12.63 295 PRO A O 1
ATOM 2211 N N . ASP A 1 296 ? 35.989 -6.792 13.961 1.00 10.78 296 ASP A N 1
ATOM 2212 C CA . ASP A 1 296 ? 36.347 -7.979 13.157 1.00 12.71 296 ASP A CA 1
ATOM 2213 C C . ASP A 1 296 ? 35.127 -8.898 12.985 1.00 13.56 296 ASP A C 1
ATOM 2214 O O . ASP A 1 296 ? 34.228 -8.916 13.841 1.00 13.62 296 ASP A O 1
ATOM 2219 N N . ALA A 1 297 ? 35.143 -9.713 11.932 1.00 14.78 297 ALA A N 1
ATOM 2220 C CA . ALA A 1 297 ? 34.051 -10.636 11.616 1.00 16.43 297 ALA A CA 1
ATOM 2221 C C . ALA A 1 297 ? 33.541 -11.507 12.750 1.00 17.19 297 ALA A C 1
ATOM 2222 O O . ALA A 1 297 ? 32.340 -11.769 12.851 1.00 18.13 297 ALA A O 1
ATOM 2224 N N . ASN A 1 298 ? 34.440 -11.946 13.615 1.00 19.13 298 ASN A N 1
ATOM 2225 C CA . ASN A 1 298 ? 34.029 -12.784 14.728 1.00 21.36 298 ASN A CA 1
ATOM 2226 C C . ASN A 1 298 ? 33.297 -12.000 15.784 1.00 20.71 298 ASN A C 1
ATOM 2227 O O . ASN A 1 298 ? 32.193 -12.376 16.178 1.00 21.28 298 ASN A O 1
ATOM 2232 N N . THR A 1 299 ? 33.876 -10.885 16.212 1.00 18.85 299 THR A N 1
ATOM 2233 C CA . THR A 1 299 ? 33.249 -10.051 17.236 1.00 17.09 299 THR A CA 1
ATOM 2234 C C . THR A 1 299 ? 31.931 -9.490 16.690 1.00 15.25 299 THR A C 1
ATOM 2235 O O . THR A 1 299 ? 30.975 -9.297 17.446 1.00 14.81 299 THR A O 1
ATOM 2239 N N . ASN A 1 300 ? 31.855 -9.311 15.377 1.00 14.63 300 ASN A N 1
ATOM 2240 C CA . ASN A 1 300 ? 30.637 -8.777 14.754 1.00 14.51 300 ASN A CA 1
ATOM 2241 C C . ASN A 1 300 ? 29.435 -9.733 14.841 1.00 16.14 300 ASN A C 1
ATOM 2242 O O . ASN A 1 300 ? 28.282 -9.300 14.713 1.00 14.26 300 ASN A O 1
ATOM 2247 N N . GLN A 1 301 ? 29.694 -11.018 15.061 1.00 16.91 301 GLN A N 1
ATOM 2248 C CA . GLN A 1 301 ? 28.607 -11.986 15.158 1.00 20.36 301 GLN A CA 1
ATOM 2249 C C . GLN A 1 301 ? 27.818 -11.737 16.454 1.00 18.38 301 GLN A C 1
ATOM 2250 O O . GLN A 1 301 ? 26.637 -12.123 16.557 1.00 19.11 301 GLN A O 1
ATOM 2256 N N . GLN A 1 302 ? 28.440 -11.068 17.422 1.00 16.41 302 GLN A N 1
ATOM 2257 C CA . GLN A 1 302 ? 27.781 -10.789 18.691 1.00 17.12 302 GLN A CA 1
ATOM 2258 C C . GLN A 1 302 ? 26.541 -9.928 18.533 1.00 16.04 302 GLN A C 1
ATOM 2259 O O . GLN A 1 302 ? 25.698 -9.879 19.436 1.00 16.75 302 GLN A O 1
ATOM 2265 N N . CYS A 1 303 ? 26.408 -9.256 17.391 1.00 14.52 303 CYS A N 1
ATOM 2266 C CA . CYS A 1 303 ? 25.252 -8.400 17.165 1.00 13.09 303 CYS A CA 1
ATOM 2267 C C . CYS A 1 303 ? 24.021 -9.220 16.794 1.00 13.63 303 CYS A C 1
ATOM 2268 O O . CYS A 1 303 ? 22.891 -8.775 17.008 1.00 13.85 303 CYS A O 1
ATOM 2271 N N . ALA A 1 304 ? 24.247 -10.431 16.279 1.00 13.42 304 ALA A N 1
ATOM 2272 C CA . ALA A 1 304 ? 23.186 -11.324 15.848 1.00 14.82 304 ALA A CA 1
ATOM 2273 C C . ALA A 1 304 ? 22.022 -11.611 16.779 1.00 14.27 304 ALA A C 1
ATOM 2274 O O . ALA A 1 304 ? 20.867 -11.514 16.346 1.00 14.37 304 ALA A O 1
ATOM 2276 N N . SER A 1 305 ? 22.300 -11.910 18.046 1.00 15.38 305 SER A N 1
ATOM 2277 C CA . SER A 1 305 ? 21.225 -12.209 18.984 1.00 17.59 305 SER A CA 1
ATOM 2278 C C . SER A 1 305 ? 20.186 -11.106 19.180 1.00 18.38 305 SER A C 1
ATOM 2279 O O . SER A 1 305 ? 19.021 -11.392 19.421 1.00 19.93 305 SER A O 1
ATOM 2282 N N . VAL A 1 306 ? 20.596 -9.841 19.084 1.00 17.85 306 VAL A N 1
ATOM 2283 C CA . VAL A 1 306 ? 19.627 -8.753 19.258 1.00 16.42 306 VAL A CA 1
ATOM 2284 C C . VAL A 1 306 ? 19.266 -8.078 17.931 1.00 15.37 306 VAL A C 1
ATOM 2285 O O . VAL A 1 306 ? 18.105 -7.792 17.680 1.00 16.28 306 VAL A O 1
ATOM 2289 N N . PHE A 1 307 ? 20.233 -7.954 17.029 1.00 14.79 307 PHE A N 1
ATOM 2290 C CA . PHE A 1 307 ? 20.006 -7.328 15.720 1.00 14.28 307 PHE A CA 1
ATOM 2291 C C . PHE A 1 307 ? 19.338 -8.258 14.712 1.00 15.43 307 PHE A C 1
ATOM 2292 O O . PHE A 1 307 ? 18.605 -7.800 13.831 1.00 16.91 307 PHE A O 1
ATOM 2300 N N . GLY A 1 308 ? 19.610 -9.560 14.828 1.00 14.72 308 GLY A N 1
ATOM 2301 C CA . GLY A 1 308 ? 19.032 -10.508 13.901 1.00 14.71 308 GLY A CA 1
ATOM 2302 C C . GLY A 1 308 ? 19.980 -10.647 12.708 1.00 15.38 308 GLY A C 1
ATOM 2303 O O . GLY A 1 308 ? 19.687 -11.331 11.722 1.00 18.25 308 GLY A O 1
ATOM 2304 N N . ARG A 1 309 ? 21.123 -9.969 12.788 1.00 13.78 309 ARG A N 1
ATOM 2305 C CA . ARG A 1 309 ? 22.147 -9.993 11.737 1.00 12.84 309 ARG A CA 1
ATOM 2306 C C . ARG A 1 309 ? 23.465 -9.593 12.376 1.00 12.61 309 ARG A C 1
ATOM 2307 O O . ARG A 1 309 ? 23.468 -9.088 13.505 1.00 10.57 309 ARG A O 1
ATOM 2315 N N . SER A 1 310 ? 24.574 -9.879 11.706 1.00 13.78 310 SER A N 1
ATOM 2316 C CA . SER A 1 310 ? 25.879 -9.513 12.254 1.00 15.93 310 SER A CA 1
ATOM 2317 C C . SER A 1 310 ? 26.150 -8.056 11.888 1.00 13.90 310 SER A C 1
ATOM 2318 O O . SER A 1 310 ? 25.509 -7.494 10.994 1.00 13.75 310 SER A O 1
ATOM 2321 N N . CYS A 1 311 ? 27.036 -7.433 12.648 1.00 15.07 311 CYS A N 1
ATOM 2322 C CA . CYS A 1 311 ? 27.393 -6.041 12.386 1.00 12.82 311 CYS A CA 1
ATOM 2323 C C . CYS A 1 311 ? 28.383 -6.049 11.202 1.00 13.56 311 CYS A C 1
ATOM 2324 O O . CYS A 1 311 ? 29.022 -7.065 10.932 1.00 13.54 311 CYS A O 1
ATOM 2327 N N . GLN A 1 312 ? 28.449 -4.955 10.460 1.00 11.77 312 GLN A N 1
ATOM 2328 C CA . GLN A 1 312 ? 29.335 -4.850 9.306 1.00 10.91 312 GLN A CA 1
ATOM 2329 C C . GLN A 1 312 ? 30.620 -4.115 9.654 1.00 10.05 312 GLN A C 1
ATOM 2330 O O . GLN A 1 312 ? 30.612 -3.171 10.444 1.00 8.82 312 GLN A O 1
ATOM 2336 N N . LEU A 1 313 ? 31.706 -4.542 9.025 1.00 8.71 313 LEU A N 1
ATOM 2337 C CA . LEU A 1 313 ? 33.012 -3.945 9.228 1.00 10.21 313 LEU A CA 1
ATOM 2338 C C . LEU A 1 313 ? 33.035 -2.531 8.645 1.00 9.68 313 LEU A C 1
ATOM 2339 O O . LEU A 1 313 ? 32.193 -2.173 7.818 1.00 10.04 313 LEU A O 1
ATOM 2344 N N . ASN A 1 314 ? 33.984 -1.739 9.110 1.00 10.65 314 ASN A N 1
ATOM 2345 C CA . ASN A 1 314 ? 34.166 -0.375 8.647 1.00 10.21 314 ASN A CA 1
ATOM 2346 C C . ASN A 1 314 ? 35.395 -0.530 7.754 1.00 11.14 314 ASN A C 1
ATOM 2347 O O . ASN A 1 314 ? 36.176 -1.462 7.926 1.00 10.73 314 ASN A O 1
ATOM 2352 N N . ALA A 1 315 ? 35.542 0.347 6.777 1.00 9.93 315 ALA A N 1
ATOM 2353 C CA . ALA A 1 315 ? 36.673 0.309 5.866 1.00 8.05 315 ALA A CA 1
ATOM 2354 C C . ALA A 1 315 ? 37.500 1.577 6.076 1.00 9.77 315 ALA A C 1
ATOM 2355 O O . ALA A 1 315 ? 36.955 2.656 6.321 1.00 8.35 315 ALA A O 1
ATOM 2357 N N . PHE A 1 316 ? 38.817 1.431 5.978 1.00 9.38 316 PHE A N 1
ATOM 2358 C CA . PHE A 1 316 ? 39.747 2.538 6.159 1.00 10.56 316 PHE A CA 1
ATOM 2359 C C . PHE A 1 316 ? 40.695 2.623 4.980 1.00 10.84 316 PHE A C 1
ATOM 2360 O O . PHE A 1 316 ? 41.250 1.595 4.550 1.00 11.35 316 PHE A O 1
ATOM 2368 N N . GLY A 1 317 ? 40.868 3.827 4.448 1.00 9.92 317 GLY A N 1
ATOM 2369 C CA . GLY A 1 317 ? 41.761 4.043 3.322 1.00 10.92 317 GLY A CA 1
ATOM 2370 C C . GLY A 1 317 ? 42.590 5.280 3.629 1.00 10.56 317 GLY A C 1
ATOM 2371 O O . GLY A 1 317 ? 42.006 6.347 3.804 1.00 10.78 317 GLY A O 1
ATOM 2372 N N . ASN A 1 318 ? 43.903 5.139 3.772 1.00 9.45 318 ASN A N 1
ATOM 2373 C CA . ASN A 1 318 ? 44.790 6.265 4.074 1.00 10.88 318 ASN A CA 1
ATOM 2374 C C . ASN A 1 318 ? 44.267 7.024 5.282 1.00 11.53 318 ASN A C 1
ATOM 2375 O O . ASN A 1 318 ? 44.295 8.264 5.313 1.00 13.43 318 ASN A O 1
ATOM 2380 N N . SER A 1 319 ? 43.834 6.291 6.304 1.00 11.10 319 SER A N 1
ATOM 2381 C CA . SER A 1 319 ? 43.289 6.912 7.514 1.00 9.36 319 SER A CA 1
ATOM 2382 C C . SER A 1 319 ? 43.816 6.351 8.822 1.00 10.56 319 SER A C 1
ATOM 2383 O O . SER A 1 319 ? 44.546 5.361 8.842 1.00 12.10 319 SER A O 1
ATOM 2386 N N . GLY A 1 320 ? 43.412 6.992 9.907 1.00 10.09 320 GLY A N 1
ATOM 2387 C CA . GLY A 1 320 ? 43.827 6.558 11.225 1.00 10.34 320 GLY A CA 1
ATOM 2388 C C . GLY A 1 320 ? 43.021 5.303 11.541 1.00 12.10 320 GLY A C 1
ATOM 2389 O O . GLY A 1 320 ? 42.096 4.949 10.779 1.00 12.14 320 GLY A O 1
ATOM 2390 N N . SER A 1 321 ? 43.335 4.655 12.661 1.00 13.63 321 SER A N 1
ATOM 2391 C CA . SER A 1 321 ? 42.643 3.427 13.067 1.00 15.03 321 SER A CA 1
ATOM 2392 C C . SER A 1 321 ? 41.602 3.656 14.132 1.00 14.00 321 SER A C 1
ATOM 2393 O O . SER A 1 321 ? 41.583 4.697 14.777 1.00 14.46 321 SER A O 1
ATOM 2396 N N . MET A 1 322 ? 40.769 2.640 14.342 1.00 13.19 322 MET A N 1
ATOM 2397 C CA . MET A 1 322 ? 39.706 2.678 15.342 1.00 12.76 322 MET A CA 1
ATOM 2398 C C . MET A 1 322 ? 39.381 1.258 15.760 1.00 14.32 322 MET A C 1
ATOM 2399 O O . MET A 1 322 ? 39.294 0.374 14.918 1.00 15.15 322 MET A O 1
ATOM 2404 N N . SER A 1 323 ? 39.237 1.036 17.056 1.00 14.36 323 SER A N 1
ATOM 2405 C CA . SER A 1 323 ? 38.917 -0.281 17.552 1.00 14.50 323 SER A CA 1
ATOM 2406 C C . SER A 1 323 ? 38.317 -0.182 18.939 1.00 14.16 323 SER A C 1
ATOM 2407 O O . SER A 1 323 ? 38.956 0.321 19.854 1.00 16.15 323 SER A O 1
ATOM 2410 N N . GLY A 1 324 ? 37.051 -0.580 19.034 1.00 12.91 324 GLY A N 1
ATOM 2411 C CA . GLY A 1 324 ? 36.298 -0.567 20.283 1.00 12.06 324 GLY A CA 1
ATOM 2412 C C . GLY A 1 324 ? 35.431 -1.815 20.241 1.00 12.60 324 GLY A C 1
ATOM 2413 O O . GLY A 1 324 ? 34.858 -2.144 19.198 1.00 11.62 324 GLY A O 1
ATOM 2414 N N . SER A 1 325 ? 35.335 -2.534 21.350 1.00 14.38 325 SER A N 1
ATOM 2415 C CA . SER A 1 325 ? 34.523 -3.733 21.348 1.00 17.35 325 SER A CA 1
ATOM 2416 C C . SER A 1 325 ? 33.604 -3.847 22.564 1.00 19.41 325 SER A C 1
ATOM 2417 O O . SER A 1 325 ? 33.383 -4.935 23.115 1.00 20.81 325 SER A O 1
ATOM 2420 N N . ASP A 1 326 ? 33.026 -2.715 22.956 1.00 17.91 326 ASP A N 1
ATOM 2421 C CA . ASP A 1 326 ? 32.129 -2.721 24.094 1.00 18.73 326 ASP A CA 1
ATOM 2422 C C . ASP A 1 326 ? 30.780 -3.298 23.681 1.00 17.82 326 ASP A C 1
ATOM 2423 O O . ASP A 1 326 ? 29.880 -2.566 23.257 1.00 15.24 326 ASP A O 1
ATOM 2428 N N . THR A 1 327 ? 30.628 -4.606 23.862 1.00 17.00 327 THR A N 1
ATOM 2429 C CA . THR A 1 327 ? 29.391 -5.300 23.511 1.00 17.56 327 THR A CA 1
ATOM 2430 C C . THR A 1 327 ? 28.165 -4.856 24.315 1.00 15.70 327 THR A C 1
ATOM 2431 O O . THR A 1 327 ? 27.033 -5.112 23.901 1.00 16.95 327 THR A O 1
ATOM 2435 N N . SER A 1 328 ? 28.370 -4.166 25.433 1.00 14.76 328 SER A N 1
ATOM 2436 C CA . SER A 1 328 ? 27.236 -3.724 26.238 1.00 15.66 328 SER A CA 1
ATOM 2437 C C . SER A 1 328 ? 26.372 -2.738 25.461 1.00 15.58 328 SER A C 1
ATOM 2438 O O . SER A 1 328 ? 25.189 -2.572 25.776 1.00 16.81 328 SER A O 1
ATOM 2441 N N . ILE A 1 329 ? 26.924 -2.156 24.399 1.00 13.01 329 ILE A N 1
ATOM 2442 C CA . ILE A 1 329 ? 26.161 -1.207 23.596 1.00 12.77 329 ILE A CA 1
ATOM 2443 C C . ILE A 1 329 ? 25.121 -1.937 22.734 1.00 11.98 329 ILE A C 1
ATOM 2444 O O . ILE A 1 329 ? 24.016 -1.440 22.507 1.00 11.97 329 ILE A O 1
ATOM 2449 N N . ILE A 1 330 ? 25.465 -3.147 22.301 1.00 11.00 330 ILE A N 1
ATOM 2450 C CA . ILE A 1 330 ? 24.577 -3.950 21.470 1.00 10.53 330 ILE A CA 1
ATOM 2451 C C . ILE A 1 330 ? 23.216 -4.188 22.128 1.00 11.19 330 ILE A C 1
ATOM 2452 O O . ILE A 1 330 ? 22.175 -4.070 21.464 1.00 12.79 330 ILE A O 1
ATOM 2457 N N . SER A 1 331 ? 23.218 -4.473 23.427 1.00 10.89 331 SER A N 1
ATOM 2458 C CA . SER A 1 331 ? 21.988 -4.724 24.141 1.00 12.43 331 SER A CA 1
ATOM 2459 C C . SER A 1 331 ? 21.058 -3.504 24.298 1.00 13.55 331 SER A C 1
ATOM 2460 O O . SER A 1 331 ? 19.882 -3.662 24.607 1.00 14.90 331 SER A O 1
ATOM 2463 N N . LYS A 1 332 ? 21.563 -2.299 24.026 1.00 13.80 332 LYS A N 1
ATOM 2464 C CA . LYS A 1 332 ? 20.743 -1.100 24.149 1.00 12.84 332 LYS A CA 1
ATOM 2465 C C . LYS A 1 332 ? 19.757 -1.017 22.989 1.00 13.97 332 LYS A C 1
ATOM 2466 O O . LYS A 1 332 ? 18.768 -0.261 23.063 1.00 15.97 332 LYS A O 1
ATOM 2472 N N . PHE A 1 333 ? 20.029 -1.764 21.913 1.00 13.25 333 PHE A N 1
ATOM 2473 C CA . PHE A 1 333 ? 19.164 -1.788 20.724 1.00 12.16 333 PHE A CA 1
ATOM 2474 C C . PHE A 1 333 ? 18.012 -2.810 20.775 1.00 13.71 333 PHE A C 1
ATOM 2475 O O . PHE A 1 333 ? 17.211 -2.875 19.846 1.00 14.99 333 PHE A O 1
ATOM 2483 N N . ALA A 1 334 ? 17.951 -3.623 21.823 1.00 14.48 334 ALA A N 1
ATOM 2484 C CA . ALA A 1 334 ? 16.900 -4.634 21.945 1.00 13.62 334 ALA A CA 1
ATOM 2485 C C . ALA A 1 334 ? 15.465 -4.104 21.781 1.00 13.01 334 ALA A C 1
ATOM 2486 O O . ALA A 1 334 ? 15.036 -3.222 22.511 1.00 13.96 334 ALA A O 1
ATOM 2488 N N . GLY A 1 335 ? 14.755 -4.627 20.791 1.00 12.45 335 GLY A N 1
ATOM 2489 C CA . GLY A 1 335 ? 13.380 -4.219 20.544 1.00 14.81 335 GLY A CA 1
ATOM 2490 C C . GLY A 1 335 ? 13.180 -2.963 19.725 1.00 16.48 335 GLY A C 1
ATOM 2491 O O . GLY A 1 335 ? 12.039 -2.604 19.417 1.00 18.16 335 GLY A O 1
ATOM 2492 N N . LYS A 1 336 ? 14.276 -2.281 19.371 1.00 16.72 336 LYS A N 1
ATOM 2493 C CA . LYS A 1 336 ? 14.224 -1.047 18.579 1.00 16.20 336 LYS A CA 1
ATOM 2494 C C . LYS A 1 336 ? 14.268 -1.294 17.071 1.00 16.33 336 LYS A C 1
ATOM 2495 O O . LYS A 1 336 ? 14.724 -2.344 16.619 1.00 16.94 336 LYS A O 1
ATOM 2501 N N . THR A 1 337 ? 13.807 -0.325 16.288 1.00 17.37 337 THR A N 1
ATOM 2502 C CA . THR A 1 337 ? 13.829 -0.452 14.832 1.00 18.26 337 THR A CA 1
ATOM 2503 C C . THR A 1 337 ? 15.284 -0.090 14.502 1.00 18.32 337 THR A C 1
ATOM 2504 O O . THR A 1 337 ? 15.734 1.024 14.789 1.00 19.90 337 THR A O 1
ATOM 2508 N N . ILE A 1 338 ? 16.035 -1.068 14.021 1.00 15.76 338 ILE A N 1
ATOM 2509 C CA . ILE A 1 338 ? 17.438 -0.885 13.676 1.00 14.91 338 ILE A CA 1
ATOM 2510 C C . ILE A 1 338 ? 17.643 -0.762 12.181 1.00 14.78 338 ILE A C 1
ATOM 2511 O O . ILE A 1 338 ? 17.202 -1.616 11.418 1.00 14.83 338 ILE A O 1
ATOM 2516 N N . ALA A 1 339 ? 18.311 0.302 11.751 1.00 12.79 339 ALA A N 1
ATOM 2517 C CA . ALA A 1 339 ? 18.553 0.493 10.325 1.00 11.70 339 ALA A CA 1
ATOM 2518 C C . ALA A 1 339 ? 19.432 -0.634 9.740 1.00 11.96 339 ALA A C 1
ATOM 2519 O O . ALA A 1 339 ? 20.353 -1.133 10.408 1.00 10.95 339 ALA A O 1
ATOM 2521 N N . ALA A 1 340 ? 19.133 -1.005 8.495 1.00 11.44 340 ALA A N 1
ATOM 2522 C CA . ALA A 1 340 ? 19.860 -2.046 7.768 1.00 11.87 340 ALA A CA 1
ATOM 2523 C C . ALA A 1 340 ? 21.267 -1.539 7.477 1.00 12.60 340 ALA A C 1
ATOM 2524 O O . ALA A 1 340 ? 21.478 -0.346 7.284 1.00 13.22 340 ALA A O 1
ATOM 2526 N N . ALA A 1 341 ? 22.223 -2.451 7.404 1.00 11.99 341 ALA A N 1
ATOM 2527 C CA . ALA A 1 341 ? 23.596 -2.099 7.138 1.00 12.33 341 ALA A CA 1
ATOM 2528 C C . ALA A 1 341 ? 24.173 -2.939 6.012 1.00 13.86 341 ALA A C 1
ATOM 2529 O O . ALA A 1 341 ? 24.033 -4.164 6.001 1.00 16.05 341 ALA A O 1
ATOM 2531 N N . HIS A 1 342 ? 24.780 -2.257 5.043 1.00 13.94 342 HIS A N 1
ATOM 2532 C CA . HIS A 1 342 ? 25.391 -2.908 3.895 1.00 15.75 342 HIS A CA 1
ATOM 2533 C C . HIS A 1 342 ? 26.894 -2.983 4.134 1.00 14.23 342 HIS A C 1
ATOM 2534 O O . HIS A 1 342 ? 27.411 -2.272 4.980 1.00 11.77 342 HIS A O 1
ATOM 2541 N N . PRO A 1 343 ? 27.596 -3.914 3.465 1.00 14.70 343 PRO A N 1
ATOM 2542 C CA . PRO A 1 343 ? 29.051 -4.027 3.640 1.00 13.68 343 PRO A CA 1
ATOM 2543 C C . PRO A 1 343 ? 29.667 -2.708 3.185 1.00 11.77 343 PRO A C 1
ATOM 2544 O O . PRO A 1 343 ? 29.087 -1.992 2.380 1.00 12.06 343 PRO A O 1
ATOM 2548 N N . PRO A 1 344 ? 30.860 -2.379 3.676 1.00 11.67 344 PRO A N 1
ATOM 2549 C CA . PRO A 1 344 ? 31.503 -1.118 3.293 1.00 13.54 344 PRO A CA 1
ATOM 2550 C C . PRO A 1 344 ? 32.003 -0.980 1.843 1.00 14.89 344 PRO A C 1
ATOM 2551 O O . PRO A 1 344 ? 32.132 0.126 1.336 1.00 15.55 344 PRO A O 1
ATOM 2555 N N . GLY A 1 345 ? 32.184 -2.102 1.152 1.00 16.26 345 GLY A N 1
ATOM 2556 C CA . GLY A 1 345 ? 32.668 -2.097 -0.221 1.00 18.14 345 GLY A CA 1
ATOM 2557 C C . GLY A 1 345 ? 32.113 -1.183 -1.296 1.00 20.00 345 GLY A C 1
ATOM 2558 O O . GLY A 1 345 ? 32.881 -0.688 -2.116 1.00 23.10 345 GLY A O 1
ATOM 2559 N N . ALA A 1 346 ? 30.798 -1.010 -1.354 1.00 21.95 346 ALA A N 1
ATOM 2560 C CA . ALA A 1 346 ? 30.206 -0.146 -2.373 1.00 25.91 346 ALA A CA 1
ATOM 2561 C C . ALA A 1 346 ? 29.705 1.194 -1.825 1.00 26.81 346 ALA A C 1
ATOM 2562 O O . ALA A 1 346 ? 29.234 2.054 -2.594 1.00 29.15 346 ALA A O 1
ATOM 2564 N N . ILE A 1 347 ? 29.868 1.390 -0.515 1.00 24.32 347 ILE A N 1
ATOM 2565 C CA . ILE A 1 347 ? 29.435 2.608 0.166 1.00 22.49 347 ILE A CA 1
ATOM 2566 C C . ILE A 1 347 ? 29.958 3.933 -0.369 1.00 20.52 347 ILE A C 1
ATOM 2567 O O . ILE A 1 347 ? 29.166 4.824 -0.663 1.00 20.58 347 ILE A O 1
ATOM 2572 N N . ALA A 1 348 ? 31.270 4.059 -0.526 1.00 19.36 348 ALA A N 1
ATOM 2573 C CA . ALA A 1 348 ? 31.844 5.303 -1.018 1.00 19.59 348 ALA A CA 1
ATOM 2574 C C . ALA A 1 348 ? 31.263 5.776 -2.331 1.00 21.38 348 ALA A C 1
ATOM 2575 O O . ALA A 1 348 ? 30.781 6.893 -2.440 1.00 21.59 348 ALA A O 1
ATOM 2577 N N . GLN A 1 349 ? 31.234 4.874 -3.305 1.00 24.09 349 GLN A N 1
ATOM 2578 C CA . GLN A 1 349 ? 30.721 5.175 -4.622 1.00 27.39 349 GLN A CA 1
ATOM 2579 C C . GLN A 1 349 ? 29.282 5.668 -4.578 1.00 26.76 349 GLN A C 1
ATOM 2580 O O . GLN A 1 349 ? 28.982 6.781 -5.007 1.00 29.26 349 GLN A O 1
ATOM 2586 N N . TRP A 1 350 ? 28.412 4.877 -3.972 1.00 25.75 350 TRP A N 1
ATOM 2587 C CA . TRP A 1 350 ? 27.002 5.210 -3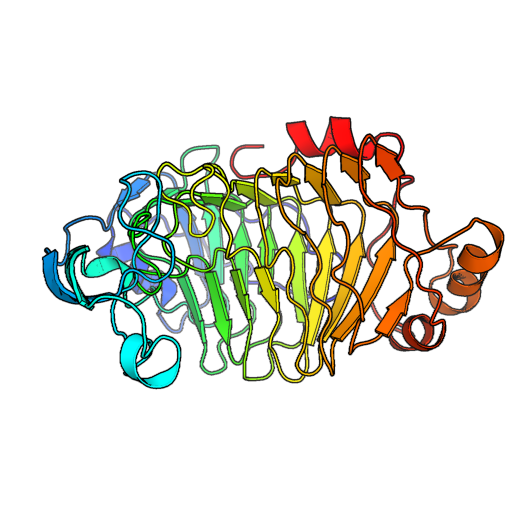.868 1.00 26.93 350 TRP A CA 1
ATOM 2588 C C . TRP A 1 350 ? 26.704 6.505 -3.112 1.00 24.79 350 TRP A C 1
ATOM 2589 O O . TRP A 1 350 ? 25.931 7.335 -3.589 1.00 25.33 350 TRP A O 1
ATOM 2600 N N . THR A 1 351 ? 27.334 6.669 -1.952 1.00 21.65 351 THR A N 1
ATOM 2601 C CA . THR A 1 351 ? 27.138 7.845 -1.118 1.00 19.25 351 THR A CA 1
ATOM 2602 C C . THR A 1 351 ? 27.430 9.154 -1.828 1.00 19.89 351 THR A C 1
ATOM 2603 O O . THR A 1 351 ? 26.642 10.106 -1.733 1.00 18.66 351 THR A O 1
ATOM 2607 N N . MET A 1 352 ? 28.507 9.177 -2.607 1.00 21.43 352 MET A N 1
ATOM 2608 C CA . MET A 1 352 ? 28.897 10.380 -3.349 1.00 23.83 352 MET A CA 1
ATOM 2609 C C . MET A 1 352 ? 27.836 10.800 -4.359 1.00 26.40 352 MET A C 1
ATOM 2610 O O . MET A 1 352 ? 27.656 11.995 -4.617 1.00 27.89 352 MET A O 1
ATOM 2615 N N . LYS A 1 353 ? 27.128 9.830 -4.937 1.00 26.69 353 LYS A N 1
ATOM 2616 C CA . LYS A 1 353 ? 26.108 10.180 -5.907 1.00 29.92 353 LYS A CA 1
ATOM 2617 C C . LYS A 1 353 ? 24.688 10.275 -5.345 1.00 29.72 353 LYS A C 1
ATOM 2618 O O . LYS A 1 353 ? 23.825 10.903 -5.947 1.00 31.43 353 LYS A O 1
ATOM 2624 N N . ASN A 1 354 ? 24.467 9.745 -4.150 1.00 27.70 354 ASN A N 1
ATOM 2625 C CA . ASN A 1 354 ? 23.137 9.793 -3.565 1.00 25.48 354 ASN A CA 1
ATOM 2626 C C . ASN A 1 354 ? 22.893 10.657 -2.332 1.00 23.14 354 ASN A C 1
ATOM 2627 O O . ASN A 1 354 ? 21.735 10.864 -1.958 1.00 23.69 354 ASN A O 1
ATOM 2632 N N . ALA A 1 355 ? 23.951 11.148 -1.687 1.00 18.39 355 ALA A N 1
ATOM 2633 C CA . ALA A 1 355 ? 23.778 11.978 -0.491 1.00 14.66 355 ALA A CA 1
ATOM 2634 C C . ALA A 1 355 ? 23.655 13.465 -0.757 1.00 12.28 355 ALA A C 1
ATOM 2635 O O . ALA A 1 355 ? 24.364 14.014 -1.588 1.00 14.00 355 ALA A O 1
ATOM 2637 N N . GLY A 1 356 ? 22.742 14.112 -0.036 1.00 11.33 356 GLY A N 1
ATOM 2638 C CA . GLY A 1 356 ? 22.532 15.539 -0.185 1.00 9.74 356 GLY A CA 1
ATOM 2639 C C . GLY A 1 356 ? 21.297 15.954 -0.966 1.00 10.52 356 GLY A C 1
ATOM 2640 O O . GLY A 1 356 ? 20.526 15.137 -1.486 1.00 10.53 356 GLY A O 1
ATOM 2641 N N . GLN A 1 357 ? 21.083 17.260 -0.990 1.00 11.18 357 GLN A N 1
ATOM 2642 C CA . GLN A 1 357 ? 19.961 17.874 -1.681 1.00 11.07 357 GLN A CA 1
ATOM 2643 C C . GLN A 1 357 ? 20.162 17.731 -3.187 1.00 13.43 357 GLN A C 1
ATOM 2644 O O . GLN A 1 357 ? 21.294 17.776 -3.687 1.00 12.39 357 GLN A O 1
ATOM 2650 N N . GLY A 1 358 ? 19.058 17.549 -3.901 1.00 17.06 358 GLY A N 1
ATOM 2651 C CA . GLY A 1 358 ? 19.130 17.410 -5.342 1.00 24.50 358 GLY A CA 1
ATOM 2652 C C . GLY A 1 358 ? 19.448 16.018 -5.864 1.00 27.67 358 GLY A C 1
ATOM 2653 O O . GLY A 1 358 ? 19.374 15.802 -7.080 1.00 32.77 358 GLY A O 1
ATOM 2654 N N . LYS A 1 359 ? 19.760 15.071 -4.985 1.00 29.92 359 LYS A N 1
ATOM 2655 C CA . LYS A 1 359 ? 20.080 13.707 -5.403 1.00 31.65 359 LYS A CA 1
ATOM 2656 C C . LYS A 1 359 ? 18.842 12.824 -5.298 1.00 33.76 359 LYS A C 1
ATOM 2657 O O . LYS A 1 359 ? 18.331 12.547 -4.191 1.00 34.81 359 LYS A O 1
#

Foldseek 3Di:
DADDDAFFFQLRVFQFLNPPPEDEDDALVVVLVVQPDPHAHGYEYAAEHECFCVQHKDKAKWFAQQDDDQLAATEGCPPNCCVPPVVPTHMDIDIAGVQAQAAREGAARHEYEYDFQHAEYEAHAYEDDDAGERHEAEQHEYEHQRLRYASSHEHYEYENYENYEAAQYEYYSHRAEPYEYDQEAHAGYEYELAEDEQQYSHDNNSPRAHAHYHEHNYQHYEYEYYLYEYPRHAYPLPEFEHQYQYEAALYEHEQHPHEHYHAAYNGAYEAALYEYANGAYDYDPPHHYAYQQLDDPVLQCLLCVQVVDGGEHYHYHNYDDDHGHPSVSSVVCHPTRHGDHDHNVCSVVVSVVRGHRND

Nearest PDB structures (foldseek):
  1qcx-assembly1_A  TM=1.003E+00  e=1.299E-62  Aspergillus niger
  1idj-assembly2_B  TM=9.966E-01  e=6.612E-46  Aspergillus niger
  1idk-assembly1_A  TM=9.898E-01  e=5.342E-43  Aspergillus niger
  2x3h-assembly1_B  TM=3.798E-01  e=2.373E+00  Vectrevirus K15
  8hui-assembly1_B  TM=2.133E-01  e=1.348E+00  Streptomyces peucetius subsp. caesius ATCC 27952

Solvent-accessible surface area: 13294 Å² total; per-residue (Å²): 98,20,52,115,63,78,9,54,1,8,0,97,42,17,85,3,4,46,121,34,95,54,28,91,2,86,68,33,115,70,0,64,66,53,0,30,36,144,99,71,48,7,0,2,0,53,67,66,2,68,9,74,45,83,64,33,86,83,93,53,52,0,3,3,34,65,34,117,52,89,98,4,0,16,0,8,36,54,130,50,32,10,89,103,156,54,88,120,23,74,165,45,90,6,73,29,24,74,0,0,50,113,20,7,65,0,40,31,54,0,1,0,8,5,71,39,80,106,0,22,0,63,4,19,0,0,69,0,29,103,29,7,97,19,0,5,0,8,25,0,6,0,8,37,1,15,33,50,39,1,48,0,5,24,0,0,23,0,41,63,1,19,29,0,9,0,4,39,2,18,0,2,86,0,0,24,0,1,1,15,0,14,97,44,30,0,37,91,0,0,1,2,36,1,26,2,8,0,129,16,111,67,0,7,56,30,46,26,28,2,54,19,0,0,31,0,25,0,56,69,4,31,0,1,0,9,2,0,20,1,48,19,0,1,0,41,0,0,40,0,44,38,64,0,10,0,1,0,0,5,0,4,0,35,43,2,70,22,24,0,1,27,8,15,106,16,0,56,0,0,0,0,0,0,12,0,62,53,0,84,59,1,10,72,100,130,53,76,18,64,10,0,3,1,42,62,63,126,34,3,105,103,0,41,112,49,25,71,60,33,6,44,82,14,35,89,19,127,33,21,101,18,92,14,68,45,55,60,0,6,72,84,1,64,90,95,60,41,4,57,12,107,83,23,63,66,14,27,110,110,1,105,139,31,0,0,31,34,110